Protein AF-A0A0D8FTG7-F1 (afdb_monomer)

Nearest PDB structures (foldseek):
  2ev0-assembly1_B  TM=2.372E-01  e=2.573E-01  Bacillus subtilis
  1on1-assembly1_A  TM=2.448E-01  e=4.089E-01  Bacillus subtilis
  3r61-assembly1_B  TM=2.430E-01  e=6.132E-01  Bacillus subtilis
  8hjb-assembly1_B  TM=2.115E-01  e=1.160E+00  Pseudomonas aeruginosa PA14

Radius of gyration: 34.54 Å; Cα contacts (8 Å, |Δi|>4): 79; chains: 1; bounding box: 75×83×89 Å

Mean predicted aligned error: 20.69 Å

Secondary structure (DSSP, 8-state):
-HHHHHHHHHHHTS---HHHHHHHTT--HHHHHHHHH-SSPPPP-------TTTSTTHHHHHHHHHHHHHS-GGGSPPHHHHHHHHHHHH-----HHHHHHHHHHHHHHHHHHHHHHHHHHHTTTTTS--------TTS--S-------------------HHHHHHHHHHHHHHHHHHHHHHHHHHHHT------------SSSSSSSS---------

pLDDT: mean 70.83, std 21.21, range [30.67, 96.69]

Structure (mmCIF, N/CA/C/O backbone):
data_AF-A0A0D8FTG7-F1
#
_entry.id   AF-A0A0D8FTG7-F1
#
loop_
_atom_site.group_PDB
_atom_site.id
_atom_site.type_symbol
_atom_site.label_atom_id
_atom_site.label_alt_id
_atom_site.label_comp_id
_atom_site.label_asym_id
_atom_site.label_entity_id
_atom_site.label_seq_id
_atom_site.pdbx_PDB_ins_code
_atom_site.Cartn_x
_atom_site.Cartn_y
_atom_site.Cartn_z
_atom_site.occupancy
_atom_site.B_iso_or_equiv
_atom_site.auth_seq_id
_atom_site.auth_comp_id
_atom_site.auth_asym_id
_atom_site.auth_atom_id
_atom_site.pdbx_PDB_model_num
ATOM 1 N N . MET A 1 1 ? -5.965 3.302 21.393 1.00 60.88 1 MET A N 1
ATOM 2 C CA . MET A 1 1 ? -6.764 2.582 22.410 1.00 60.88 1 MET A CA 1
ATOM 3 C C . MET A 1 1 ? -7.512 3.535 23.334 1.00 60.88 1 MET A C 1
ATOM 5 O O . MET A 1 1 ? -8.654 3.250 23.661 1.00 60.88 1 MET A O 1
ATOM 9 N N . GLU A 1 2 ? -6.924 4.682 23.680 1.00 84.25 2 GLU A N 1
ATOM 10 C CA . GLU A 1 2 ? -7.481 5.636 24.655 1.00 84.25 2 GLU A CA 1
ATOM 11 C C . GLU A 1 2 ? -8.914 6.109 24.343 1.00 84.25 2 GLU A C 1
ATOM 13 O O . GLU A 1 2 ? -9.756 6.127 25.232 1.00 84.25 2 GLU A O 1
ATOM 18 N N . LEU A 1 3 ? -9.250 6.366 23.072 1.00 89.94 3 LEU A N 1
ATOM 19 C CA . LEU A 1 3 ? -10.575 6.870 22.675 1.00 89.94 3 LEU A CA 1
ATOM 20 C C . LEU A 1 3 ? -11.751 5.984 23.138 1.00 89.94 3 LEU A C 1
ATOM 22 O O . LEU A 1 3 ? -12.745 6.488 23.653 1.00 89.94 3 LEU A O 1
ATOM 26 N N . TYR A 1 4 ? -11.664 4.6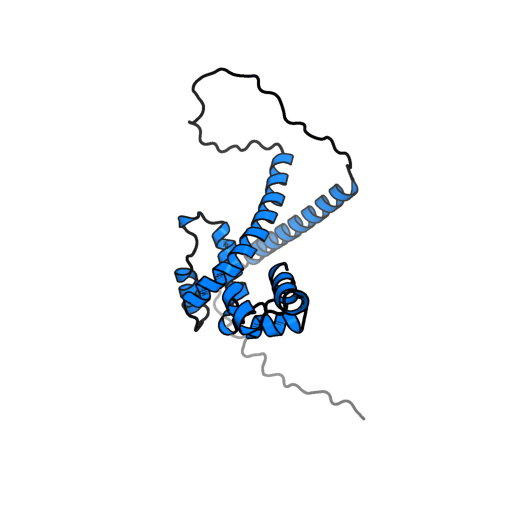64 22.940 1.00 92.38 4 TYR A N 1
ATOM 27 C CA . TYR A 1 4 ? -12.758 3.746 23.289 1.00 92.38 4 TYR A CA 1
ATOM 28 C C . TYR A 1 4 ? -12.931 3.636 24.807 1.00 92.38 4 TYR A C 1
ATOM 30 O O . TYR A 1 4 ? -14.056 3.535 25.297 1.00 92.38 4 TYR A O 1
ATOM 38 N N . GLN A 1 5 ? -11.828 3.713 25.552 1.00 93.12 5 GLN A N 1
ATOM 39 C CA . GLN A 1 5 ? -11.84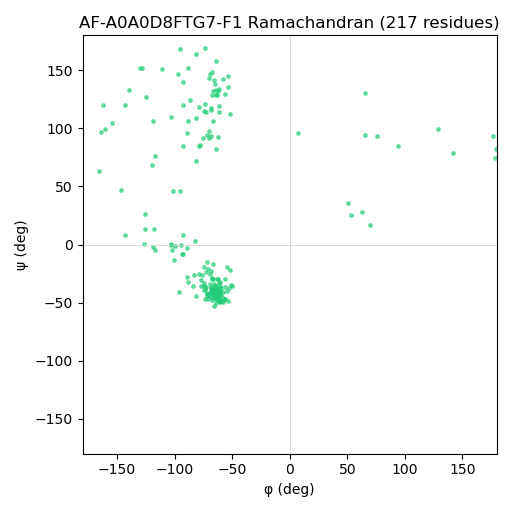6 3.743 27.009 1.00 93.12 5 GLN A CA 1
ATOM 40 C C . GLN A 1 5 ? -12.508 5.025 27.530 1.00 93.12 5 GLN A C 1
ATOM 42 O O . GLN A 1 5 ? -13.396 4.938 28.377 1.00 93.12 5 GLN A O 1
ATOM 47 N N . SER A 1 6 ? -12.151 6.192 26.984 1.00 92.94 6 SER A N 1
ATOM 48 C CA . SER A 1 6 ? -12.754 7.479 27.358 1.00 92.94 6 SER A CA 1
ATOM 49 C C . SER A 1 6 ? -14.253 7.523 27.060 1.00 92.94 6 SER A C 1
ATOM 51 O O . SER A 1 6 ? -15.037 7.920 27.916 1.00 92.94 6 SER A O 1
ATOM 53 N N . ILE A 1 7 ? -14.678 7.026 25.892 1.00 94.31 7 ILE A N 1
ATOM 54 C CA . ILE A 1 7 ? -16.101 6.945 25.526 1.00 94.31 7 ILE A CA 1
ATOM 55 C C . ILE A 1 7 ? -16.883 6.083 26.527 1.00 94.31 7 ILE A C 1
ATOM 57 O O . ILE A 1 7 ? -17.983 6.450 26.939 1.00 94.31 7 ILE A O 1
ATOM 61 N N . ARG A 1 8 ? -16.329 4.936 26.935 1.00 93.06 8 ARG A N 1
ATOM 62 C CA . ARG A 1 8 ? -16.971 4.061 27.926 1.00 93.06 8 ARG A CA 1
ATOM 63 C C . ARG A 1 8 ? -17.022 4.701 29.308 1.00 93.06 8 ARG A C 1
ATOM 65 O O . ARG A 1 8 ? -18.027 4.548 29.992 1.00 93.06 8 ARG A O 1
ATOM 72 N N . HIS A 1 9 ? -15.975 5.421 29.709 1.00 93.25 9 HIS A N 1
ATOM 73 C CA . HIS A 1 9 ? -15.960 6.152 30.975 1.00 93.25 9 HIS A CA 1
ATOM 74 C C . HIS A 1 9 ? -17.066 7.210 31.023 1.00 93.25 9 HIS A C 1
ATOM 76 O O . HIS A 1 9 ? -17.868 7.204 31.954 1.00 93.25 9 HIS A O 1
ATOM 82 N N . ALA A 1 10 ? -17.175 8.030 29.976 1.00 92.44 10 ALA A N 1
ATOM 83 C CA . ALA A 1 10 ? -18.178 9.086 29.886 1.00 92.44 10 ALA A CA 1
ATOM 84 C C . ALA A 1 10 ? -19.617 8.541 29.940 1.00 92.44 10 ALA A C 1
ATOM 86 O O . ALA A 1 10 ? -20.494 9.107 30.584 1.00 92.44 10 ALA A O 1
ATOM 87 N N . VAL A 1 11 ? -19.888 7.402 29.299 1.00 92.94 11 VAL A N 1
ATOM 88 C CA . VAL A 1 11 ? -21.245 6.833 29.303 1.00 92.94 11 VAL A CA 1
ATOM 89 C C . VAL A 1 11 ? -21.541 6.050 30.588 1.00 92.94 11 VAL A C 1
ATOM 91 O O . VAL A 1 11 ? -22.625 6.196 31.142 1.00 92.94 11 VAL A O 1
ATOM 94 N N . SER A 1 12 ? -20.613 5.217 31.075 1.00 89.44 12 SER A N 1
ATOM 95 C CA . SER A 1 12 ? -20.866 4.342 32.233 1.00 89.44 12 SER A CA 1
ATOM 96 C C . SER A 1 12 ? -20.654 5.015 33.585 1.00 89.44 12 SER A C 1
ATOM 98 O O . SER A 1 12 ? -21.372 4.680 34.521 1.00 89.44 12 SER A O 1
ATOM 100 N N . LYS A 1 13 ? -19.669 5.914 33.719 1.00 89.69 13 LYS A N 1
ATOM 101 C CA . LYS A 1 13 ? -19.380 6.588 34.995 1.00 89.69 13 LYS A CA 1
ATOM 102 C C . LYS A 1 13 ? -20.035 7.958 35.106 1.00 89.69 13 LYS A C 1
ATOM 104 O O . LYS A 1 13 ? -20.543 8.288 36.167 1.00 89.69 13 LYS A O 1
ATOM 109 N N . GLU A 1 14 ? -20.026 8.740 34.031 1.00 88.00 14 GLU A N 1
ATOM 110 C CA . GLU A 1 14 ? -20.562 10.112 34.043 1.00 88.00 14 GLU A CA 1
ATOM 111 C C . GLU A 1 14 ? -22.037 10.172 33.605 1.00 88.00 14 GLU A C 1
ATOM 113 O O . GLU A 1 14 ? -22.679 11.211 33.729 1.00 88.00 14 GLU A O 1
ATOM 118 N N . GLY A 1 15 ? -22.603 9.061 33.112 1.00 90.62 15 GLY A N 1
ATOM 119 C CA . GLY A 1 15 ? -24.013 8.976 32.715 1.00 90.62 15 GLY A CA 1
ATOM 120 C C . GLY A 1 15 ? -24.361 9.786 31.460 1.00 90.62 15 GLY A C 1
ATOM 121 O O . GLY A 1 15 ? -25.536 10.051 31.193 1.00 90.62 15 GLY A O 1
ATOM 122 N N . CYS A 1 16 ? -23.361 10.191 30.672 1.00 92.19 16 CYS A N 1
ATOM 123 C CA . CYS A 1 16 ? -23.558 11.004 29.480 1.00 92.19 16 CYS A CA 1
ATOM 124 C C . CYS A 1 16 ? -24.358 10.256 28.403 1.00 92.19 16 CYS A C 1
ATOM 126 O O . CYS A 1 16 ? -24.127 9.082 28.102 1.00 92.19 16 CYS A O 1
ATOM 128 N N . SER A 1 17 ? -25.292 10.961 27.754 1.00 95.62 17 SER A N 1
ATOM 129 C CA . SER A 1 17 ? -26.045 10.382 26.638 1.00 95.62 17 SER A CA 1
ATOM 130 C C . SER A 1 17 ? -25.142 10.120 25.427 1.00 95.62 17 SER A C 1
ATOM 132 O O . SER A 1 17 ? -24.251 10.909 25.115 1.00 95.62 17 SER A O 1
ATOM 134 N N . ILE A 1 18 ? -25.457 9.084 24.641 1.00 94.62 18 ILE A N 1
ATOM 135 C CA . ILE A 1 18 ? -24.726 8.731 23.405 1.00 94.62 18 ILE A CA 1
ATOM 136 C C . ILE A 1 18 ? -24.562 9.937 22.459 1.00 94.62 18 ILE A C 1
ATOM 138 O O . ILE A 1 18 ? -23.556 10.050 21.759 1.00 94.62 18 ILE A O 1
ATOM 142 N N . ARG A 1 19 ? -25.557 10.835 22.407 1.00 95.44 19 ARG A N 1
ATOM 143 C CA . ARG A 1 19 ? -25.512 12.042 21.566 1.00 95.44 19 ARG A CA 1
ATOM 144 C C . ARG A 1 19 ? -24.525 13.079 22.104 1.00 95.44 19 ARG A C 1
ATOM 146 O O . ARG A 1 19 ? -23.800 13.664 21.304 1.00 95.44 19 ARG A O 1
ATOM 153 N N . ALA A 1 20 ? -24.505 13.291 23.419 1.00 95.44 20 ALA A N 1
ATOM 154 C CA . ALA A 1 20 ? -23.581 14.216 24.069 1.00 95.44 20 ALA A CA 1
ATOM 155 C C . ALA A 1 20 ? -22.133 13.745 23.884 1.00 95.44 20 ALA A C 1
ATOM 157 O O . ALA A 1 20 ? -21.324 14.477 23.318 1.00 95.44 20 ALA A O 1
ATOM 158 N N . THR A 1 21 ? -21.861 12.473 24.189 1.00 95.81 21 THR A N 1
ATOM 159 C CA . THR A 1 21 ? -20.545 11.844 24.010 1.00 95.81 21 THR A CA 1
ATOM 160 C C . THR A 1 21 ? -20.073 11.905 22.552 1.00 95.81 21 THR A C 1
ATOM 162 O O . THR A 1 21 ? -18.921 12.216 22.275 1.00 95.81 21 THR A O 1
ATOM 165 N N . ALA A 1 22 ? -20.960 11.673 21.578 1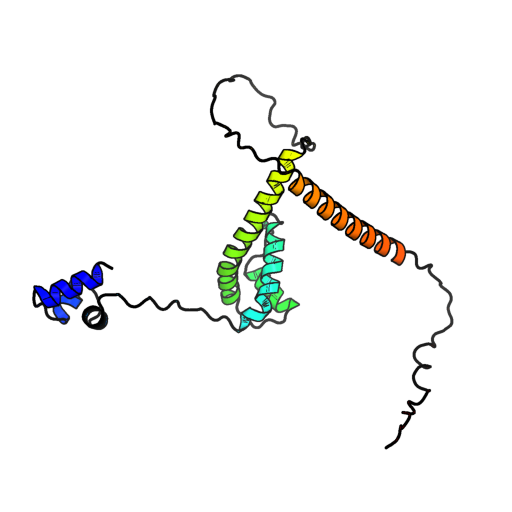.00 96.69 22 ALA A N 1
ATOM 166 C CA . ALA A 1 22 ? -20.605 11.789 20.160 1.00 96.69 22 ALA A CA 1
ATOM 167 C C . ALA A 1 22 ? -20.151 13.210 19.768 1.00 96.69 22 ALA A C 1
ATOM 169 O O . ALA A 1 22 ? -19.216 13.364 18.981 1.00 96.69 22 ALA A O 1
ATOM 170 N N . LYS A 1 23 ? -20.803 14.245 20.315 1.00 95.88 23 LYS A N 1
ATOM 171 C CA . LYS A 1 23 ? -20.475 15.652 20.046 1.00 95.88 23 LYS A CA 1
ATOM 172 C C . LYS A 1 23 ? -19.160 16.062 20.712 1.00 95.88 23 LYS A C 1
ATOM 174 O O . LYS A 1 23 ? -18.353 16.733 20.079 1.00 95.88 23 LYS A O 1
ATOM 179 N N . GLU A 1 24 ? -18.950 15.629 21.950 1.00 94.56 24 GLU A N 1
ATOM 180 C CA . GLU A 1 24 ? -17.753 15.915 22.743 1.00 94.56 24 GLU A CA 1
ATOM 181 C C . GLU A 1 24 ? -16.497 15.277 22.138 1.00 94.56 24 GLU A C 1
ATOM 183 O O . GLU A 1 24 ? -15.539 15.974 21.810 1.00 94.56 24 GLU A O 1
ATOM 188 N N . PHE A 1 25 ? -16.539 13.969 21.866 1.00 93.31 25 PHE A N 1
ATOM 189 C CA . PHE A 1 25 ? -15.409 13.228 21.295 1.00 93.31 25 PHE A CA 1
ATOM 190 C C . PHE A 1 25 ? -15.299 13.354 19.764 1.00 93.31 25 PHE A C 1
ATOM 192 O O . PHE A 1 25 ? -14.434 12.725 19.158 1.00 93.31 25 PHE A O 1
ATOM 199 N N . LYS A 1 26 ? -16.168 14.149 19.116 1.00 96.38 26 LYS A N 1
ATOM 200 C CA . LYS A 1 26 ? -16.229 14.351 17.651 1.00 96.38 26 LYS A CA 1
ATOM 201 C C . LYS A 1 26 ? -16.271 13.039 16.851 1.00 96.38 26 LYS A C 1
ATOM 203 O O . LYS A 1 26 ? -15.719 12.937 15.756 1.00 96.38 26 LYS A O 1
ATOM 208 N N . VAL A 1 27 ? -16.952 12.027 17.386 1.00 94.69 27 VAL A N 1
ATOM 209 C CA . VAL A 1 27 ? -17.117 10.712 16.752 1.00 94.69 27 VAL A CA 1
ATOM 210 C C . VAL A 1 27 ? -18.555 10.495 16.313 1.00 94.69 27 VAL A C 1
ATOM 212 O O . VAL A 1 27 ? -19.510 10.983 16.914 1.00 94.69 27 VAL A O 1
ATOM 215 N N . HIS A 1 28 ? -18.748 9.695 15.267 1.00 96.06 28 HIS A N 1
ATOM 216 C CA . HIS A 1 28 ? -20.097 9.339 14.849 1.00 96.06 28 HIS A CA 1
ATOM 217 C C . HIS A 1 28 ? -20.785 8.479 15.924 1.00 96.06 28 HIS A C 1
ATOM 219 O O . HIS A 1 28 ? -20.192 7.551 16.470 1.00 96.06 28 HIS A O 1
ATOM 225 N N . ARG A 1 29 ? -22.087 8.686 16.157 1.00 94.94 29 ARG A N 1
ATOM 226 C CA . ARG A 1 29 ? -22.906 7.903 17.113 1.00 94.94 29 ARG A CA 1
ATOM 227 C C . ARG A 1 29 ? -22.834 6.374 16.939 1.00 94.94 29 ARG A C 1
ATOM 229 O O . ARG A 1 29 ? -23.170 5.636 17.859 1.00 94.94 29 ARG A O 1
ATOM 236 N N . ARG A 1 30 ? -22.445 5.876 15.756 1.00 95.06 30 ARG A N 1
ATOM 237 C CA . ARG A 1 30 ? -22.187 4.437 15.524 1.00 95.06 30 ARG A CA 1
ATOM 238 C C . ARG A 1 30 ? -20.888 3.964 16.182 1.00 95.06 30 ARG A C 1
ATOM 240 O O . ARG A 1 30 ? -20.882 2.858 16.701 1.00 95.06 30 ARG A O 1
ATOM 247 N N . GLU A 1 31 ? -19.842 4.788 16.197 1.00 93.44 31 GLU A N 1
ATOM 248 C CA . GLU A 1 31 ? -18.590 4.470 16.896 1.00 93.44 31 GLU A CA 1
ATOM 249 C C . GLU A 1 31 ? -18.787 4.466 18.408 1.00 93.44 31 GLU A C 1
ATOM 251 O O . GLU A 1 31 ? -18.307 3.555 19.066 1.00 93.44 31 GLU A O 1
ATOM 256 N N . VAL A 1 32 ? -19.590 5.388 18.955 1.00 94.81 32 VAL A N 1
ATOM 257 C CA . VAL A 1 32 ? -19.947 5.362 20.387 1.00 94.81 32 VAL A CA 1
ATOM 258 C C . VAL A 1 32 ? -20.625 4.041 20.756 1.00 94.81 32 VAL A C 1
ATOM 260 O O . VAL A 1 32 ? -20.192 3.362 21.678 1.00 94.81 32 VAL A O 1
ATOM 263 N N . ARG A 1 33 ? -21.637 3.611 19.988 1.00 94.62 33 ARG A N 1
ATOM 264 C CA . ARG A 1 33 ? -22.277 2.300 20.206 1.00 94.62 33 ARG A CA 1
ATOM 265 C C . ARG A 1 33 ? -21.300 1.136 20.058 1.00 94.62 33 ARG A C 1
ATOM 267 O O . ARG A 1 33 ? -21.420 0.156 20.783 1.00 94.62 33 ARG A O 1
ATOM 274 N N . ARG A 1 34 ? -20.336 1.240 19.141 1.00 93.12 34 ARG A N 1
ATOM 275 C CA . ARG A 1 34 ? -19.309 0.215 18.950 1.00 93.12 34 ARG A CA 1
ATOM 276 C C . ARG A 1 34 ? -18.352 0.134 20.141 1.00 93.12 34 ARG A C 1
ATOM 278 O O . ARG A 1 34 ? -18.052 -0.971 20.572 1.00 93.12 34 ARG A O 1
ATOM 285 N N . ALA A 1 35 ? -17.948 1.271 20.701 1.00 93.06 35 ALA A N 1
ATOM 286 C CA . ALA A 1 35 ? -17.125 1.336 21.907 1.00 93.06 35 ALA A CA 1
ATOM 287 C C . ALA A 1 35 ? -17.856 0.803 23.149 1.00 93.06 35 ALA A C 1
ATOM 289 O O . ALA A 1 35 ? -17.245 0.171 24.007 1.00 93.06 35 ALA A O 1
ATOM 290 N N . LEU A 1 36 ? -19.175 1.006 23.234 1.00 92.81 36 LEU A N 1
ATOM 291 C CA . LEU A 1 36 ? -19.994 0.392 24.283 1.00 92.81 36 L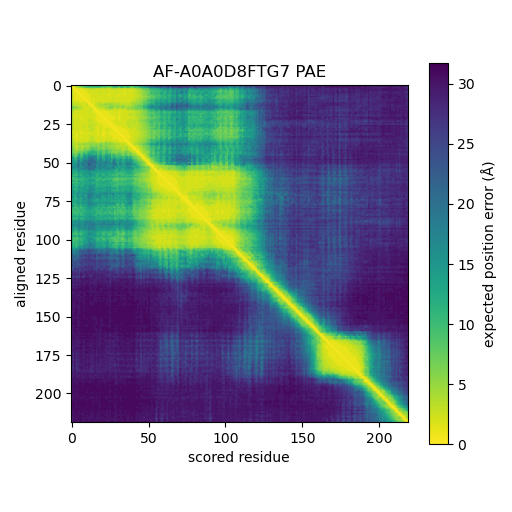EU A CA 1
ATOM 292 C C . LEU A 1 36 ? -20.101 -1.131 24.112 1.00 92.81 36 LEU A C 1
ATOM 294 O O . LEU A 1 36 ? -20.071 -1.851 25.105 1.00 92.81 36 LEU A O 1
ATOM 298 N N . ALA A 1 37 ? -20.178 -1.621 22.871 1.00 91.31 37 ALA A N 1
ATOM 299 C CA . ALA A 1 37 ? -20.257 -3.052 22.574 1.00 91.31 37 ALA A CA 1
ATOM 300 C C . ALA A 1 37 ? -18.918 -3.796 22.757 1.00 91.31 37 ALA A C 1
ATOM 302 O O . ALA A 1 37 ? -18.912 -4.939 23.199 1.00 91.31 37 ALA A O 1
ATOM 303 N N . SER A 1 38 ? -17.783 -3.168 22.434 1.00 88.94 38 SER A N 1
ATOM 304 C CA . SER A 1 38 ? -16.443 -3.754 22.569 1.00 88.94 38 SER A CA 1
ATOM 305 C C . SER A 1 38 ? -15.450 -2.722 23.095 1.00 88.94 38 SER A C 1
ATOM 307 O O . SER A 1 38 ? -15.367 -1.613 22.576 1.00 88.94 38 SER A O 1
ATOM 309 N N . ALA A 1 39 ? -14.653 -3.101 24.101 1.00 85.06 39 ALA A N 1
ATOM 310 C CA . ALA A 1 39 ? -13.553 -2.268 24.603 1.00 85.06 39 ALA A CA 1
ATOM 311 C C . ALA A 1 39 ? -12.433 -2.105 23.567 1.00 85.06 39 ALA A C 1
ATOM 313 O O . ALA A 1 39 ? -11.739 -1.092 23.545 1.00 85.06 39 ALA A O 1
ATOM 314 N N . ILE A 1 40 ? -12.269 -3.116 22.715 1.00 86.56 40 ILE A N 1
ATOM 315 C CA . ILE A 1 40 ? -11.228 -3.172 21.703 1.00 86.56 40 ILE A CA 1
ATOM 316 C C . ILE A 1 40 ? -11.821 -2.598 20.410 1.00 86.56 40 ILE A C 1
ATOM 318 O O . ILE A 1 40 ? -12.823 -3.138 19.917 1.00 86.56 40 ILE A O 1
ATOM 322 N N . PRO A 1 41 ? -11.247 -1.509 19.860 1.00 85.88 41 PRO A N 1
ATOM 323 C CA . PRO A 1 41 ? -11.606 -1.028 18.537 1.00 85.88 41 PRO A CA 1
ATOM 324 C C . PRO A 1 41 ? -11.465 -2.165 17.526 1.00 85.88 41 PRO A C 1
ATOM 326 O O . PRO A 1 41 ? -10.465 -2.885 17.579 1.00 85.88 41 PRO A O 1
ATOM 329 N N . PRO A 1 42 ? -12.431 -2.349 16.610 1.00 83.56 42 PRO A N 1
ATOM 330 C CA . PRO A 1 42 ? -12.288 -3.366 15.582 1.00 83.56 42 PRO A CA 1
ATOM 331 C C . PRO A 1 42 ? -11.016 -3.084 14.790 1.00 83.56 42 PRO A C 1
ATOM 333 O O . PRO A 1 42 ? -10.696 -1.923 14.506 1.00 83.56 42 PRO A O 1
ATOM 336 N N . GLU A 1 43 ? -10.316 -4.144 14.403 1.00 84.38 43 GLU A N 1
ATOM 337 C CA . GLU A 1 43 ? -9.182 -3.986 13.512 1.00 84.38 43 GLU A CA 1
ATOM 338 C C . GLU A 1 43 ? -9.651 -3.271 12.243 1.00 84.38 43 GLU A C 1
ATOM 340 O O . GLU A 1 43 ? -10.686 -3.595 11.641 1.00 84.38 43 GLU A O 1
ATOM 345 N N . ARG A 1 44 ? -8.921 -2.219 11.869 1.00 79.62 44 ARG A N 1
ATOM 346 C CA . ARG A 1 44 ? -9.237 -1.477 10.658 1.00 79.62 44 ARG A CA 1
ATOM 347 C C . ARG A 1 44 ? -9.108 -2.451 9.498 1.00 79.62 44 ARG A C 1
ATOM 349 O O . ARG A 1 44 ? -8.017 -2.941 9.236 1.00 79.62 44 ARG A O 1
ATOM 356 N N . LYS A 1 45 ? -10.205 -2.667 8.768 1.00 78.06 45 LYS A N 1
ATOM 357 C CA . LYS A 1 45 ? -10.177 -3.456 7.533 1.00 78.06 45 LYS A CA 1
ATOM 358 C C . LYS A 1 45 ? -9.083 -2.902 6.625 1.00 78.06 45 LYS A C 1
ATOM 360 O O . LYS A 1 45 ? -9.197 -1.771 6.140 1.00 78.06 45 LYS A O 1
ATOM 365 N N . SER A 1 46 ? -8.027 -3.680 6.416 1.00 74.31 46 SER A N 1
ATOM 366 C CA . SER A 1 46 ? -7.039 -3.372 5.400 1.00 74.31 46 SER A CA 1
ATOM 367 C C . SER A 1 46 ? -7.735 -3.548 4.054 1.00 74.31 46 SER A C 1
ATOM 369 O O . SER A 1 46 ? -8.243 -4.614 3.709 1.00 74.31 46 SER A O 1
ATOM 371 N N . THR A 1 47 ? -7.871 -2.460 3.301 1.00 71.06 47 THR A N 1
ATOM 372 C CA . THR A 1 47 ? -8.394 -2.558 1.942 1.00 71.06 47 THR A CA 1
ATOM 373 C C . THR A 1 47 ? -7.331 -3.246 1.095 1.00 71.06 47 THR A C 1
ATOM 375 O O . THR A 1 47 ? -6.388 -2.599 0.635 1.00 71.06 47 THR A O 1
ATOM 378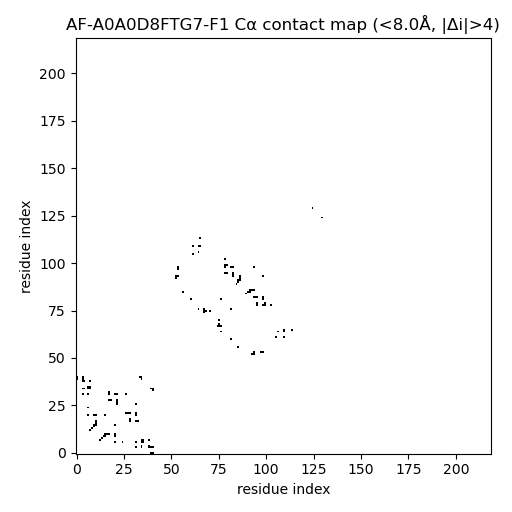 N N . ILE A 1 48 ? -7.474 -4.556 0.890 1.00 64.69 48 ILE A N 1
ATOM 379 C CA . ILE A 1 48 ? -6.685 -5.282 -0.103 1.00 64.69 48 ILE A CA 1
ATOM 380 C C . ILE A 1 48 ? -7.122 -4.753 -1.468 1.00 64.69 48 ILE A C 1
ATOM 382 O O . ILE A 1 48 ? -8.229 -5.012 -1.938 1.00 64.69 48 ILE A O 1
ATOM 386 N N . LYS A 1 49 ? -6.270 -3.940 -2.095 1.00 66.44 49 LYS A N 1
ATOM 387 C CA . LYS A 1 49 ? -6.512 -3.436 -3.449 1.00 66.44 49 LYS A CA 1
ATOM 388 C C . LYS A 1 49 ? -6.239 -4.571 -4.435 1.00 66.44 49 LYS A C 1
ATOM 390 O O . LYS A 1 49 ? -5.101 -4.741 -4.863 1.00 66.44 49 LYS A O 1
ATOM 395 N N . MET A 1 50 ? -7.265 -5.347 -4.781 1.00 57.03 50 MET A N 1
ATOM 396 C CA . MET A 1 50 ? -7.167 -6.334 -5.858 1.00 57.03 50 MET A CA 1
ATOM 397 C C . MET A 1 50 ? -6.917 -5.618 -7.192 1.00 57.03 50 MET A C 1
ATOM 399 O O . MET A 1 50 ? -7.632 -4.680 -7.543 1.00 57.03 50 MET A O 1
ATOM 403 N N . ARG A 1 51 ? -5.891 -6.047 -7.936 1.00 67.81 51 ARG A N 1
ATOM 404 C CA . ARG A 1 51 ? -5.525 -5.494 -9.252 1.00 67.81 51 ARG A CA 1
ATOM 405 C C . ARG A 1 51 ? -5.599 -6.578 -10.335 1.00 67.81 51 ARG A C 1
ATOM 407 O O . ARG A 1 51 ? -4.560 -6.973 -10.860 1.00 67.81 51 ARG A O 1
ATOM 414 N N . PRO A 1 52 ? -6.802 -7.067 -10.684 1.00 64.12 52 PRO A N 1
ATOM 415 C CA . PRO A 1 52 ? -6.955 -8.239 -11.549 1.00 64.12 52 PRO A CA 1
ATOM 416 C C . PRO A 1 52 ? -6.323 -8.057 -12.938 1.00 64.12 52 PRO A C 1
ATOM 418 O O . PRO A 1 52 ? -5.692 -8.979 -13.437 1.00 64.12 52 PRO A O 1
ATOM 421 N N . LYS A 1 53 ? -6.400 -6.854 -13.530 1.00 75.50 53 LYS A N 1
ATOM 422 C CA . LYS A 1 53 ? -5.834 -6.579 -14.866 1.00 75.50 53 LYS A CA 1
ATOM 423 C C . LYS A 1 53 ? -4.300 -6.491 -14.913 1.00 75.50 53 LYS A C 1
ATOM 425 O O . LYS A 1 53 ? -3.714 -6.670 -15.970 1.00 75.50 53 LYS A O 1
ATOM 430 N N . LEU A 1 54 ? -3.649 -6.176 -13.791 1.00 80.06 54 LEU A N 1
ATOM 431 C CA . LEU A 1 54 ? -2.193 -5.962 -13.727 1.00 80.06 54 LEU A CA 1
ATOM 432 C C . LEU A 1 54 ? -1.424 -7.167 -13.182 1.00 80.06 54 LEU A C 1
ATOM 434 O O . LEU A 1 54 ? -0.206 -7.196 -13.314 1.00 80.06 54 LEU A O 1
ATOM 438 N N . GLY A 1 55 ? -2.119 -8.138 -12.582 1.00 81.38 55 GLY A N 1
ATOM 439 C CA . GLY A 1 55 ? -1.507 -9.343 -12.018 1.00 81.38 55 GLY A CA 1
ATOM 440 C C . GLY A 1 55 ? -0.625 -10.111 -13.011 1.00 81.38 55 GLY A C 1
ATOM 441 O O . GLY A 1 55 ? 0.525 -10.380 -12.674 1.00 81.38 55 GLY A O 1
ATOM 442 N N . PRO A 1 56 ? -1.087 -10.396 -14.247 1.00 85.69 56 PRO A N 1
ATOM 443 C CA . PRO A 1 56 ? -0.290 -11.146 -15.223 1.00 85.69 56 PRO A CA 1
ATOM 444 C C . PRO A 1 56 ? 1.014 -10.452 -15.639 1.00 85.69 56 PRO A C 1
ATOM 446 O O . PRO A 1 56 ? 1.995 -11.117 -15.949 1.00 85.69 56 PRO A O 1
ATOM 449 N N . TYR A 1 57 ? 1.041 -9.117 -15.618 1.00 88.06 57 TYR A N 1
ATOM 450 C CA . TYR A 1 57 ? 2.179 -8.314 -16.076 1.00 88.06 57 TYR A CA 1
ATOM 451 C C . TYR A 1 57 ? 3.136 -7.914 -14.945 1.00 88.06 57 TYR A C 1
ATOM 453 O O . TYR A 1 57 ? 4.126 -7.223 -15.183 1.00 88.06 57 TYR A O 1
ATOM 461 N N . GLU A 1 58 ? 2.856 -8.313 -13.702 1.00 88.19 58 GLU A N 1
ATOM 462 C CA . GLU A 1 58 ? 3.653 -7.915 -12.542 1.00 88.19 58 GLU A CA 1
ATOM 463 C C . GLU A 1 58 ? 5.114 -8.372 -12.650 1.00 88.19 58 GLU A C 1
ATOM 465 O O . GLU A 1 58 ? 6.024 -7.593 -12.360 1.00 88.19 58 GLU A O 1
ATOM 470 N N . SER A 1 59 ? 5.343 -9.616 -13.073 1.00 88.50 59 SER A N 1
ATOM 471 C CA . SER A 1 59 ? 6.684 -10.189 -13.234 1.00 88.50 59 SER A CA 1
ATOM 472 C C . SER A 1 59 ? 7.493 -9.436 -14.289 1.00 88.50 59 SER A C 1
ATOM 474 O O . SER A 1 59 ? 8.639 -9.067 -14.032 1.00 88.50 59 SER A O 1
ATOM 476 N N . THR A 1 60 ? 6.875 -9.134 -15.430 1.00 91.00 60 THR A N 1
ATOM 477 C CA . THR A 1 60 ? 7.475 -8.367 -16.526 1.00 91.00 60 THR A CA 1
ATOM 478 C C . THR A 1 60 ? 7.866 -6.962 -16.074 1.00 91.00 60 THR A C 1
ATOM 480 O O . THR A 1 60 ? 9.010 -6.545 -16.244 1.00 91.00 60 THR A O 1
ATOM 483 N N . ILE A 1 61 ? 6.953 -6.249 -15.402 1.00 90.50 61 ILE A N 1
ATOM 484 C CA . ILE A 1 61 ? 7.227 -4.909 -14.860 1.00 90.50 61 ILE A CA 1
ATOM 485 C C . ILE A 1 61 ? 8.368 -4.965 -13.838 1.00 90.50 61 ILE A C 1
ATOM 487 O O . ILE A 1 61 ? 9.231 -4.087 -13.821 1.00 90.50 61 ILE A O 1
ATOM 491 N N . ARG A 1 62 ? 8.391 -5.992 -12.982 1.00 90.25 62 ARG A N 1
ATOM 492 C CA . ARG A 1 62 ? 9.447 -6.172 -11.981 1.00 90.25 62 ARG A CA 1
ATOM 493 C C . ARG A 1 62 ? 10.812 -6.377 -12.639 1.00 90.25 62 ARG A C 1
ATOM 495 O O . ARG A 1 62 ? 11.772 -5.761 -12.188 1.00 90.25 62 ARG A O 1
ATOM 502 N N . ALA A 1 63 ? 10.889 -7.171 -13.706 1.00 89.12 63 ALA A N 1
ATOM 503 C CA . ALA A 1 63 ? 12.124 -7.381 -14.457 1.00 89.12 63 ALA A CA 1
ATOM 504 C C . ALA A 1 63 ? 12.668 -6.065 -15.040 1.00 89.12 63 ALA A C 1
ATOM 506 O O . ALA A 1 63 ? 13.825 -5.720 -14.797 1.00 89.12 63 ALA A O 1
ATOM 507 N N . TRP A 1 64 ? 11.821 -5.271 -15.701 1.00 90.69 64 TRP A N 1
ATOM 508 C CA . TRP A 1 64 ? 12.235 -3.976 -16.256 1.00 90.69 64 TRP A CA 1
ATOM 509 C C . TRP A 1 64 ? 12.676 -2.979 -15.179 1.00 90.69 64 TRP A C 1
ATOM 511 O O . TRP A 1 64 ? 13.668 -2.276 -15.352 1.00 90.69 64 TRP A O 1
ATOM 521 N N . LEU A 1 65 ? 12.002 -2.951 -14.024 1.00 89.31 65 LEU A N 1
ATOM 522 C CA . LEU A 1 65 ? 12.429 -2.120 -12.894 1.00 89.31 65 LEU A CA 1
ATOM 523 C C . LEU A 1 65 ? 13.780 -2.556 -12.313 1.00 89.31 65 LEU A C 1
ATOM 525 O O . LEU A 1 65 ? 14.565 -1.717 -11.872 1.00 89.31 65 LEU A O 1
ATOM 529 N N . THR A 1 66 ? 14.064 -3.858 -12.293 1.00 87.31 66 THR A N 1
ATOM 530 C CA . THR A 1 66 ? 15.368 -4.390 -11.879 1.00 87.31 66 THR A CA 1
ATOM 531 C C . THR A 1 66 ? 16.476 -3.966 -12.843 1.00 87.31 66 THR A C 1
ATOM 533 O O . THR A 1 66 ? 17.575 -3.627 -12.400 1.00 87.31 66 THR A O 1
ATOM 536 N N . GLU A 1 67 ? 16.198 -3.932 -14.144 1.00 86.62 67 GLU A N 1
ATOM 537 C CA . GLU A 1 67 ? 17.127 -3.426 -15.159 1.00 86.62 67 GLU A CA 1
ATOM 538 C C . GLU A 1 67 ? 17.360 -1.917 -15.017 1.00 86.62 67 GLU A C 1
ATOM 540 O O . GLU A 1 67 ? 18.511 -1.478 -14.993 1.00 86.62 67 GLU A O 1
ATOM 545 N N . ASP A 1 68 ? 16.301 -1.134 -14.792 1.00 88.81 68 ASP A N 1
ATOM 546 C CA . ASP A 1 68 ? 16.375 0.318 -14.574 1.00 88.81 68 ASP A CA 1
ATOM 547 C C . ASP A 1 68 ? 17.291 0.713 -13.414 1.00 88.81 68 ASP A C 1
ATOM 549 O O . ASP A 1 68 ? 17.897 1.788 -13.408 1.00 88.81 68 ASP A O 1
ATOM 553 N N . LEU A 1 69 ? 17.424 -0.143 -12.404 1.00 85.31 69 LEU A N 1
ATOM 554 C CA . LEU A 1 69 ? 18.279 0.145 -11.257 1.00 85.31 69 LEU A CA 1
ATOM 555 C C . LEU A 1 69 ? 19.771 0.127 -11.605 1.00 85.31 69 LEU A C 1
ATOM 557 O O . LEU A 1 69 ? 20.535 0.845 -10.952 1.00 85.31 69 LEU A O 1
ATOM 561 N N . LYS A 1 70 ? 20.170 -0.609 -12.650 1.00 83.94 70 LYS A N 1
ATOM 562 C CA . LYS A 1 70 ? 21.546 -0.635 -13.175 1.00 83.94 70 LYS A CA 1
ATOM 563 C C . LYS A 1 70 ? 21.892 0.634 -13.959 1.00 83.94 70 LYS A C 1
ATOM 565 O O . LYS A 1 70 ? 23.063 0.952 -14.134 1.00 83.94 70 LYS A O 1
ATOM 570 N N . VAL A 1 71 ? 20.874 1.362 -14.405 1.00 82.75 71 VAL A N 1
ATOM 571 C CA . VAL A 1 71 ? 20.985 2.515 -15.295 1.00 82.75 71 VAL A CA 1
ATOM 572 C C . VAL A 1 71 ? 20.967 3.833 -14.482 1.00 82.75 71 VAL A C 1
ATOM 574 O O . VAL A 1 71 ? 20.309 3.917 -13.428 1.00 82.75 71 VAL A O 1
ATOM 577 N N . PRO A 1 72 ? 21.684 4.896 -14.918 1.00 87.25 72 PRO A N 1
ATOM 578 C CA . PRO A 1 72 ? 21.640 6.213 -14.280 1.00 87.25 72 PRO A CA 1
ATOM 579 C C . PRO A 1 72 ? 20.214 6.755 -14.133 1.00 87.25 72 PRO A C 1
ATOM 581 O O . PRO A 1 72 ? 19.379 6.587 -15.016 1.00 87.25 72 PRO A O 1
ATOM 584 N N . LYS A 1 73 ? 19.936 7.483 -13.041 1.00 84.75 73 LYS A N 1
ATOM 585 C CA . LYS A 1 73 ? 18.577 7.944 -12.676 1.00 84.75 73 LYS A CA 1
ATOM 586 C C . LYS A 1 73 ? 17.808 8.638 -13.812 1.00 84.75 73 LYS A C 1
ATOM 588 O O . LYS A 1 73 ? 16.598 8.472 -13.896 1.00 84.75 73 LYS A O 1
ATOM 593 N N . LYS A 1 74 ? 18.498 9.396 -14.674 1.00 84.12 74 LYS A N 1
ATOM 594 C CA . LYS A 1 74 ? 17.895 10.133 -15.802 1.00 84.12 74 LYS A CA 1
ATOM 595 C C . LYS A 1 74 ? 17.414 9.233 -16.951 1.00 84.12 74 LYS A C 1
ATOM 597 O O . LYS A 1 74 ? 16.589 9.670 -17.738 1.00 84.12 74 LYS A O 1
ATOM 602 N N . GLN A 1 75 ? 17.935 8.013 -17.047 1.00 87.75 75 GLN A N 1
ATOM 603 C CA . GLN A 1 75 ? 17.648 7.050 -18.115 1.00 87.75 75 GLN A CA 1
ATOM 604 C C . GLN A 1 75 ? 16.685 5.933 -17.668 1.00 87.75 75 GLN A C 1
ATOM 606 O O . GLN A 1 75 ? 16.363 5.057 -18.460 1.00 87.75 75 GLN A O 1
ATOM 611 N N . ARG A 1 76 ? 16.216 5.959 -16.414 1.00 90.25 76 ARG A N 1
ATOM 612 C CA . ARG A 1 76 ? 15.249 4.979 -15.897 1.00 90.25 76 ARG A CA 1
ATOM 613 C C . ARG A 1 76 ? 13.883 5.184 -16.534 1.00 90.25 76 ARG A C 1
ATOM 615 O O . ARG A 1 76 ? 13.460 6.330 -16.722 1.00 90.25 76 ARG A O 1
ATOM 622 N N . HIS A 1 77 ? 13.165 4.099 -16.811 1.00 90.81 77 HIS A N 1
ATOM 623 C CA . HIS A 1 77 ? 11.829 4.211 -17.373 1.00 90.81 77 HIS A CA 1
ATOM 624 C C . HIS A 1 77 ? 10.885 4.911 -16.385 1.00 90.81 77 HIS A C 1
ATOM 626 O O . HIS A 1 77 ? 10.815 4.616 -15.191 1.00 90.81 77 HIS A O 1
ATOM 632 N N . THR A 1 78 ? 10.122 5.874 -16.896 1.00 91.25 78 THR A N 1
ATOM 633 C CA . THR A 1 78 ? 9.019 6.483 -16.152 1.00 91.25 78 THR A CA 1
ATOM 634 C C . THR A 1 78 ? 7.779 5.596 -16.229 1.00 91.25 78 THR A C 1
ATOM 636 O O . THR A 1 78 ? 7.657 4.745 -17.109 1.00 91.25 78 THR A O 1
ATOM 639 N N . ALA A 1 79 ? 6.801 5.836 -15.350 1.00 90.94 79 ALA A N 1
ATOM 640 C CA . ALA A 1 79 ? 5.537 5.095 -15.360 1.00 90.94 79 ALA A CA 1
ATOM 641 C C . ALA A 1 79 ? 4.843 5.096 -16.731 1.00 90.94 79 ALA A C 1
ATOM 643 O O . ALA A 1 79 ? 4.289 4.084 -17.146 1.00 90.94 79 ALA A O 1
ATOM 644 N N . THR A 1 80 ? 4.914 6.224 -17.440 1.00 93.12 80 THR A N 1
ATOM 645 C CA . THR A 1 80 ? 4.356 6.370 -18.785 1.00 93.12 80 THR A CA 1
ATOM 646 C C . THR A 1 80 ? 5.099 5.508 -19.804 1.00 93.12 80 THR A C 1
ATOM 648 O O . THR A 1 80 ? 4.461 4.885 -20.642 1.00 93.12 80 THR A O 1
ATOM 651 N N . ARG A 1 81 ? 6.435 5.425 -19.718 1.00 93.50 81 ARG A N 1
ATOM 652 C CA . ARG A 1 81 ? 7.244 4.597 -20.628 1.00 93.50 81 ARG A CA 1
ATOM 653 C C . ARG A 1 81 ? 7.015 3.107 -20.408 1.00 93.50 81 ARG A C 1
ATOM 655 O O . ARG A 1 81 ? 6.874 2.380 -21.380 1.00 93.50 81 ARG A O 1
ATOM 662 N N . ILE A 1 82 ? 6.914 2.679 -19.152 1.00 93.06 82 ILE A N 1
ATOM 663 C CA . ILE A 1 82 ? 6.573 1.292 -18.807 1.00 93.06 82 ILE A CA 1
ATOM 664 C C . ILE A 1 82 ? 5.177 0.944 -19.323 1.00 93.06 82 ILE A C 1
ATOM 666 O O . ILE A 1 82 ? 4.991 -0.110 -19.914 1.00 93.06 82 ILE A O 1
ATOM 670 N N . TRP A 1 83 ? 4.200 1.834 -19.129 1.00 94.56 83 TRP A N 1
ATOM 671 C CA . TRP A 1 83 ? 2.849 1.630 -19.645 1.00 94.56 83 TRP A CA 1
ATOM 672 C C . TRP A 1 83 ? 2.824 1.497 -21.169 1.00 94.56 83 TRP A C 1
ATOM 674 O O . TRP A 1 83 ? 2.252 0.537 -21.668 1.00 94.56 83 TRP A O 1
ATOM 684 N N . GLN A 1 84 ? 3.482 2.405 -21.893 1.00 94.62 84 GLN A N 1
ATOM 685 C CA . GLN A 1 84 ? 3.537 2.348 -23.353 1.00 94.62 84 GLN A CA 1
ATOM 686 C C . GLN A 1 84 ? 4.139 1.020 -23.820 1.00 94.62 84 GLN A C 1
ATOM 688 O O . GLN A 1 84 ? 3.552 0.324 -24.635 1.00 94.62 84 GLN A O 1
ATOM 693 N N . ARG A 1 85 ? 5.248 0.608 -23.198 1.00 94.19 85 ARG A N 1
ATOM 694 C CA . ARG A 1 85 ? 5.898 -0.669 -23.487 1.00 94.19 85 ARG A CA 1
ATOM 695 C C . ARG A 1 85 ? 5.005 -1.882 -23.190 1.00 94.19 85 ARG A C 1
ATOM 697 O O . ARG A 1 85 ? 5.031 -2.838 -23.950 1.00 94.19 85 ARG A O 1
ATOM 704 N N . LEU A 1 86 ? 4.192 -1.849 -22.129 1.00 92.69 86 LEU A N 1
ATOM 705 C CA . LEU A 1 86 ? 3.199 -2.902 -21.845 1.00 92.69 86 LEU A CA 1
ATOM 706 C C . LEU A 1 86 ? 2.106 -2.980 -22.912 1.00 92.69 86 LEU A C 1
ATOM 708 O O . LEU A 1 86 ? 1.639 -4.072 -23.228 1.00 92.69 86 LEU A O 1
ATOM 712 N N . VAL A 1 87 ? 1.664 -1.835 -23.427 1.00 92.75 87 VAL A N 1
ATOM 713 C CA . VAL A 1 87 ? 0.671 -1.790 -24.505 1.00 92.75 87 VAL A CA 1
ATOM 714 C C . VAL A 1 87 ? 1.287 -2.337 -25.792 1.00 92.75 87 VAL A C 1
ATOM 716 O O . VAL A 1 87 ? 0.681 -3.192 -26.429 1.00 92.75 87 VAL A O 1
ATOM 719 N N . ASP A 1 88 ? 2.508 -1.914 -26.114 1.00 91.69 88 ASP A N 1
ATOM 720 C CA . ASP A 1 88 ? 3.192 -2.269 -27.359 1.00 91.69 88 ASP A CA 1
ATOM 721 C C . ASP A 1 88 ? 3.645 -3.744 -27.387 1.00 91.69 88 ASP A C 1
ATOM 723 O O . ASP A 1 88 ? 3.420 -4.436 -28.376 1.00 91.69 88 ASP A O 1
ATOM 727 N N . GLU A 1 89 ? 4.269 -4.249 -26.314 1.00 90.94 89 GLU A N 1
ATOM 728 C CA . GLU A 1 89 ? 4.821 -5.616 -26.269 1.00 90.94 89 GLU A CA 1
ATOM 729 C C . GLU A 1 89 ? 3.805 -6.666 -25.799 1.00 90.94 89 GLU A C 1
ATOM 731 O O . GLU A 1 89 ? 3.886 -7.825 -26.200 1.00 90.94 89 GLU A O 1
ATOM 736 N N . CYS A 1 90 ? 2.870 -6.296 -24.918 1.00 85.00 90 CYS A N 1
ATOM 737 C CA . CYS A 1 90 ? 1.968 -7.252 -24.267 1.00 85.00 90 CYS A CA 1
ATOM 738 C C . CYS A 1 90 ? 0.484 -7.040 -24.603 1.00 85.00 90 CYS A C 1
ATOM 740 O O . CYS A 1 90 ? -0.344 -7.827 -24.146 1.00 85.00 90 CYS A O 1
ATOM 742 N N . GLY A 1 91 ? 0.119 -5.994 -25.354 1.00 87.06 91 GLY A N 1
ATOM 743 C CA . GLY A 1 91 ? -1.280 -5.701 -25.692 1.00 87.06 91 GLY A CA 1
ATOM 744 C C . GLY A 1 91 ? -2.154 -5.385 -24.472 1.00 87.06 91 GLY A C 1
ATOM 745 O O . GLY A 1 91 ? -3.349 -5.679 -24.465 1.00 87.06 91 GLY A O 1
ATOM 746 N N . ALA A 1 92 ? -1.569 -4.847 -23.398 1.00 85.94 92 ALA A N 1
ATOM 747 C CA . ALA A 1 92 ? -2.262 -4.703 -22.123 1.00 85.94 92 ALA A CA 1
ATOM 748 C C . ALA A 1 92 ? -3.321 -3.576 -22.132 1.00 85.94 92 ALA A C 1
ATOM 750 O O . ALA A 1 92 ? -2.989 -2.400 -22.260 1.00 85.94 92 ALA A O 1
ATOM 751 N N . ASP A 1 93 ? -4.589 -3.912 -21.861 1.00 86.75 93 ASP A N 1
ATOM 752 C CA . ASP A 1 93 ? -5.671 -2.940 -21.614 1.00 86.75 93 ASP A CA 1
ATOM 753 C C . ASP A 1 93 ? -5.643 -2.423 -20.159 1.00 86.75 93 ASP A C 1
ATOM 755 O O . ASP A 1 93 ? -6.443 -2.800 -19.291 1.00 86.75 93 ASP A O 1
ATOM 759 N N . VAL A 1 94 ? -4.650 -1.590 -19.851 1.00 87.12 94 VAL A N 1
ATOM 760 C CA . VAL A 1 94 ? -4.471 -0.964 -18.533 1.00 87.12 94 VAL A CA 1
ATOM 761 C C . VAL A 1 94 ? -4.312 0.543 -18.667 1.00 87.12 94 VAL A C 1
ATOM 763 O O . VAL A 1 94 ? -3.803 1.042 -19.662 1.00 87.12 94 VAL A O 1
ATOM 766 N N . SER A 1 95 ? -4.708 1.293 -17.636 1.00 89.38 95 SER A N 1
ATOM 767 C CA . SER A 1 95 ? -4.480 2.741 -17.603 1.00 89.38 95 SER A CA 1
ATOM 768 C C . SER A 1 95 ? -3.115 3.089 -16.997 1.00 89.38 95 SER A C 1
ATOM 770 O O . SER A 1 95 ? -2.605 2.394 -16.109 1.00 89.38 95 SER A O 1
ATOM 772 N N . VAL A 1 96 ? -2.546 4.226 -17.412 1.00 90.62 96 VAL A N 1
ATOM 773 C CA . VAL A 1 96 ? -1.280 4.758 -16.869 1.00 90.62 96 VAL A CA 1
ATOM 774 C C . VAL A 1 96 ? -1.346 4.938 -15.347 1.00 90.62 96 VAL A C 1
ATOM 776 O O . VAL A 1 96 ? -0.364 4.704 -14.639 1.00 90.62 96 VAL A O 1
ATOM 779 N N . SER A 1 97 ? -2.502 5.342 -14.808 1.00 89.50 97 SER A N 1
ATOM 780 C CA . SER A 1 97 ? -2.688 5.527 -13.365 1.00 89.50 97 SER A CA 1
ATOM 781 C C . SER A 1 97 ? -2.610 4.196 -12.613 1.00 89.50 97 SER A C 1
ATOM 783 O O . SER A 1 97 ? -1.963 4.127 -11.566 1.00 89.50 97 SER A O 1
ATOM 785 N N . SER A 1 98 ? -3.171 3.119 -13.170 1.00 88.88 98 SER A N 1
ATOM 786 C CA . SER A 1 98 ? -3.049 1.771 -12.609 1.00 88.88 98 SER A CA 1
ATOM 787 C C . SER A 1 98 ? -1.589 1.305 -12.565 1.00 88.88 98 SER A C 1
ATOM 789 O O . SER A 1 98 ? -1.149 0.799 -11.526 1.00 88.88 98 SER A O 1
ATOM 791 N N . VAL A 1 99 ? -0.821 1.552 -13.634 1.00 89.50 99 VAL A N 1
ATOM 792 C CA . VAL A 1 99 ? 0.625 1.265 -13.683 1.00 89.50 99 VAL A CA 1
ATOM 793 C C . VAL A 1 99 ? 1.372 2.093 -12.641 1.00 89.50 99 VAL A C 1
ATOM 795 O O . VAL A 1 99 ? 2.104 1.534 -11.834 1.00 89.50 99 VAL A O 1
ATOM 798 N N . ARG A 1 100 ? 1.135 3.406 -12.545 1.00 90.06 100 ARG A N 1
ATOM 799 C CA . ARG A 1 100 ? 1.795 4.267 -11.546 1.00 90.06 100 ARG A CA 1
ATOM 800 C C . ARG A 1 100 ? 1.579 3.769 -10.119 1.00 90.06 100 ARG A C 1
ATOM 802 O O . ARG A 1 100 ? 2.531 3.655 -9.354 1.00 90.06 100 ARG A O 1
ATOM 809 N N . VAL A 1 101 ? 0.341 3.430 -9.767 1.00 87.50 101 VAL A N 1
ATOM 810 C CA . VAL A 1 101 ? 0.020 2.887 -8.441 1.00 87.50 101 VAL A CA 1
ATOM 811 C C . VAL A 1 101 ? 0.726 1.539 -8.241 1.00 87.50 101 VAL A C 1
ATOM 813 O O . VAL A 1 101 ? 1.040 1.180 -7.111 1.00 87.50 101 VAL A O 1
ATOM 816 N N . MET A 1 102 ? 0.969 0.763 -9.304 1.00 87.00 102 MET A N 1
ATOM 817 C CA . MET A 1 102 ? 1.664 -0.535 -9.237 1.00 87.00 102 MET A CA 1
ATOM 818 C C . MET A 1 102 ? 3.147 -0.337 -8.963 1.00 87.00 102 MET A C 1
ATOM 820 O O . MET A 1 102 ? 3.692 -0.967 -8.065 1.00 87.00 102 MET A O 1
ATOM 824 N N . LEU A 1 103 ? 3.768 0.613 -9.658 1.00 88.00 103 LEU A N 1
ATOM 825 C CA . LEU A 1 103 ? 5.170 0.969 -9.471 1.00 88.00 103 LEU A CA 1
ATOM 826 C C . LEU A 1 103 ? 5.461 1.482 -8.058 1.00 88.00 103 LEU A C 1
ATOM 828 O O . LEU A 1 103 ? 6.529 1.200 -7.534 1.00 88.00 103 LEU A O 1
ATOM 832 N N . VAL A 1 104 ? 4.518 2.171 -7.407 1.00 84.38 104 VAL A N 1
ATOM 833 C CA . VAL A 1 104 ? 4.668 2.568 -5.992 1.00 84.38 104 VAL A CA 1
ATOM 834 C C . VAL A 1 104 ? 4.758 1.345 -5.073 1.00 84.38 104 VAL A C 1
ATOM 836 O O . VAL A 1 104 ? 5.558 1.336 -4.143 1.00 84.38 104 VAL A O 1
ATOM 839 N N . VAL A 1 105 ? 3.968 0.302 -5.341 1.00 82.88 105 VAL A N 1
ATOM 840 C CA . VAL A 1 105 ? 3.988 -0.939 -4.551 1.00 82.88 105 VAL A CA 1
ATOM 841 C C . VAL A 1 105 ? 5.250 -1.752 -4.849 1.00 82.88 105 VAL A C 1
ATOM 843 O O . VAL A 1 105 ? 5.941 -2.178 -3.928 1.00 82.88 105 VAL A O 1
ATOM 846 N N . LEU A 1 106 ? 5.592 -1.924 -6.129 1.00 82.44 106 LEU A N 1
ATOM 847 C CA . LEU A 1 106 ? 6.740 -2.727 -6.557 1.00 82.44 106 LEU A CA 1
ATOM 848 C C . LEU A 1 106 ? 8.088 -2.051 -6.284 1.00 82.44 106 LEU A C 1
ATOM 850 O O . LEU A 1 106 ? 9.037 -2.722 -5.881 1.00 82.44 106 LEU A O 1
ATOM 854 N N . GLY A 1 107 ? 8.189 -0.733 -6.453 1.00 71.25 107 GLY A N 1
ATOM 855 C CA . GLY A 1 107 ? 9.427 0.025 -6.259 1.00 71.25 107 GLY A CA 1
ATOM 856 C C . GLY A 1 107 ? 9.973 -0.070 -4.832 1.00 71.25 107 GLY A C 1
ATOM 857 O O . GLY A 1 107 ? 11.189 -0.120 -4.647 1.00 71.25 107 GLY A O 1
ATOM 858 N N . ALA A 1 108 ? 9.093 -0.192 -3.832 1.00 63.16 108 ALA A N 1
ATOM 859 C CA . ALA A 1 108 ? 9.493 -0.452 -2.450 1.00 63.16 108 ALA A CA 1
ATOM 860 C C . ALA A 1 108 ? 10.175 -1.827 -2.297 1.00 63.16 108 ALA A C 1
ATOM 862 O O . ALA A 1 108 ? 11.201 -1.941 -1.630 1.00 63.16 108 ALA A O 1
ATOM 863 N N . THR A 1 109 ? 9.655 -2.857 -2.971 1.00 59.41 109 THR A N 1
ATOM 864 C CA . THR A 1 109 ? 10.205 -4.223 -2.913 1.00 59.41 109 THR A CA 1
ATOM 865 C C . THR A 1 109 ? 11.506 -4.380 -3.707 1.00 59.41 109 THR A C 1
ATOM 867 O O . THR A 1 109 ? 12.445 -5.015 -3.232 1.00 59.41 109 THR A O 1
ATOM 870 N N . ALA A 1 110 ? 11.614 -3.747 -4.880 1.00 59.44 110 ALA A N 1
ATOM 871 C CA . ALA A 1 110 ? 12.805 -3.827 -5.727 1.00 59.44 110 ALA A CA 1
ATOM 872 C C . ALA A 1 110 ? 14.022 -3.130 -5.093 1.00 59.44 110 ALA A C 1
ATOM 874 O O . ALA A 1 110 ? 15.141 -3.636 -5.180 1.00 59.44 110 ALA A O 1
ATOM 875 N N . CYS A 1 111 ? 13.803 -2.002 -4.406 1.00 54.41 111 CYS A N 1
ATOM 876 C CA . CYS A 1 111 ? 14.850 -1.304 -3.657 1.00 54.41 111 CYS A CA 1
ATOM 877 C C . CYS A 1 111 ? 15.411 -2.172 -2.517 1.00 54.41 111 CYS A C 1
ATOM 879 O O . CYS A 1 111 ? 16.620 -2.201 -2.304 1.00 54.41 111 CYS A O 1
ATOM 881 N N . PHE A 1 112 ? 14.548 -2.929 -1.830 1.00 50.81 112 PHE A N 1
ATOM 882 C CA . PHE A 1 112 ? 14.948 -3.811 -0.733 1.00 50.81 112 PHE A CA 1
ATOM 883 C C . PHE A 1 112 ? 15.810 -4.990 -1.213 1.00 50.81 112 PHE A C 1
ATOM 885 O O . PHE A 1 112 ? 16.889 -5.224 -0.674 1.00 50.81 112 PHE A O 1
ATOM 892 N N . VAL A 1 113 ? 15.385 -5.687 -2.274 1.00 54.84 113 VAL A N 1
ATOM 893 C CA . VAL A 1 113 ? 16.094 -6.874 -2.792 1.00 54.84 113 VAL A CA 1
ATOM 894 C C . VAL A 1 113 ? 17.453 -6.509 -3.399 1.00 54.84 113 VAL A C 1
ATOM 896 O O . VAL A 1 113 ? 18.450 -7.180 -3.140 1.00 54.84 113 VAL A O 1
ATOM 899 N N . LEU A 1 114 ? 17.528 -5.420 -4.171 1.00 58.62 114 LEU A N 1
ATOM 900 C CA . LEU A 1 114 ? 18.782 -5.004 -4.811 1.00 58.62 114 LEU A CA 1
ATOM 901 C C . LEU A 1 114 ? 19.687 -4.190 -3.882 1.00 58.62 114 LEU A C 1
ATOM 903 O O . LEU A 1 114 ? 20.903 -4.237 -4.042 1.00 58.62 114 LEU A O 1
ATOM 907 N N . GLY A 1 115 ? 19.126 -3.495 -2.888 1.00 55.50 115 GLY A N 1
ATOM 908 C CA . GLY A 1 115 ? 19.895 -2.881 -1.805 1.00 55.50 115 GLY A CA 1
ATOM 909 C C . GLY A 1 115 ? 20.626 -3.931 -0.968 1.00 55.50 115 GLY A C 1
ATOM 910 O O . GLY A 1 115 ? 21.829 -3.802 -0.756 1.00 55.50 115 GLY A O 1
ATOM 911 N N . ALA A 1 116 ? 19.940 -5.014 -0.588 1.00 54.12 116 ALA A N 1
ATOM 912 C CA . ALA A 1 116 ? 20.553 -6.142 0.114 1.00 54.12 116 ALA A CA 1
ATOM 913 C C . ALA A 1 116 ? 21.616 -6.85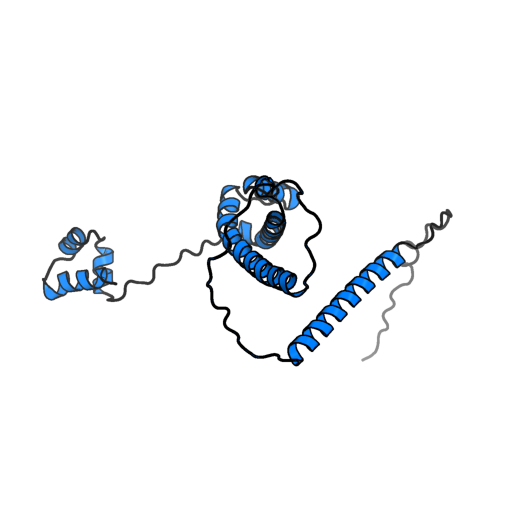2 -0.745 1.00 54.12 116 ALA A C 1
ATOM 915 O O . ALA A 1 116 ? 22.723 -7.093 -0.273 1.00 54.12 116 ALA A O 1
ATOM 916 N N . ALA A 1 117 ? 21.331 -7.113 -2.026 1.00 54.88 117 ALA A N 1
ATOM 917 C CA . ALA A 1 117 ? 22.306 -7.720 -2.936 1.00 54.88 117 ALA A CA 1
ATOM 918 C C . ALA A 1 117 ? 23.540 -6.828 -3.172 1.00 54.88 117 ALA A C 1
ATOM 920 O O . ALA A 1 117 ? 24.654 -7.335 -3.274 1.00 54.88 117 ALA A O 1
ATOM 921 N N . ARG A 1 118 ? 23.369 -5.498 -3.227 1.00 48.47 118 ARG A N 1
ATOM 922 C CA . ARG A 1 118 ? 24.489 -4.557 -3.352 1.00 48.47 118 ARG A CA 1
ATOM 923 C C . ARG A 1 118 ? 25.382 -4.567 -2.116 1.00 48.47 118 ARG A C 1
ATOM 925 O O . ARG A 1 118 ? 26.591 -4.579 -2.293 1.00 48.47 118 ARG A O 1
ATOM 932 N N . LEU A 1 119 ? 24.804 -4.605 -0.914 1.00 53.44 119 LEU A N 1
ATOM 933 C CA . LEU A 1 119 ? 25.568 -4.698 0.335 1.00 53.44 119 LEU A CA 1
ATOM 934 C C . LEU A 1 119 ? 26.366 -6.009 0.409 1.00 53.44 119 LEU A C 1
ATOM 936 O O . LEU A 1 119 ? 27.555 -5.983 0.702 1.00 53.44 119 LEU A O 1
ATOM 940 N N . LEU A 1 120 ? 25.762 -7.134 0.014 1.00 54.78 120 LEU A N 1
ATOM 941 C CA . LEU A 1 120 ? 26.443 -8.434 -0.000 1.00 54.78 120 LEU A CA 1
ATOM 942 C C . LEU A 1 120 ? 27.575 -8.527 -1.045 1.00 54.78 120 LEU A C 1
ATOM 944 O O . LEU A 1 120 ? 28.547 -9.251 -0.838 1.00 54.78 120 LEU A O 1
ATOM 948 N N . LEU A 1 121 ? 27.483 -7.792 -2.159 1.00 54.47 121 LEU A N 1
ATOM 949 C CA . LEU A 1 121 ? 28.490 -7.821 -3.228 1.00 54.47 121 LEU A CA 1
ATOM 950 C C . LEU A 1 121 ? 29.626 -6.802 -3.035 1.00 54.47 121 LEU A C 1
ATOM 952 O O . LEU A 1 121 ? 30.739 -7.057 -3.491 1.00 54.47 121 LEU A O 1
ATOM 956 N N . THR A 1 122 ? 29.399 -5.670 -2.357 1.00 55.09 122 THR A N 1
ATOM 957 C CA . THR A 1 122 ? 30.470 -4.689 -2.088 1.00 55.09 122 THR A CA 1
ATOM 958 C C . THR A 1 122 ? 31.378 -5.084 -0.929 1.00 55.09 122 THR A C 1
ATOM 960 O O . THR A 1 122 ? 32.552 -4.722 -0.951 1.00 55.09 122 THR A O 1
ATOM 963 N N . ASP A 1 123 ? 30.898 -5.896 0.016 1.00 45.12 123 ASP A N 1
ATOM 964 C CA . ASP A 1 123 ? 31.737 -6.423 1.104 1.00 45.12 123 ASP A CA 1
ATOM 965 C C . ASP A 1 123 ? 32.791 -7.426 0.594 1.00 45.12 123 ASP A C 1
ATOM 967 O O . ASP A 1 123 ? 33.857 -7.579 1.188 1.00 45.12 123 ASP A O 1
ATOM 971 N N . SER A 1 124 ? 32.554 -8.036 -0.573 1.00 49.91 124 SER A N 1
ATOM 972 C CA . SER A 1 124 ? 33.505 -8.947 -1.227 1.00 49.91 124 SER A CA 1
ATOM 973 C C . SER A 1 124 ? 34.679 -8.219 -1.905 1.00 49.91 124 SER A C 1
ATOM 975 O O . SER A 1 124 ? 35.759 -8.788 -2.049 1.00 49.91 124 SER A O 1
ATOM 977 N N . ILE A 1 125 ? 34.502 -6.955 -2.310 1.00 50.78 125 ILE A N 1
ATOM 978 C CA . ILE A 1 125 ? 35.540 -6.173 -3.012 1.00 50.78 125 ILE A CA 1
ATOM 979 C C . ILE A 1 125 ? 36.603 -5.667 -2.021 1.00 50.78 125 ILE A C 1
ATOM 981 O O . ILE A 1 125 ? 37.783 -5.594 -2.360 1.00 50.78 125 ILE A O 1
ATOM 985 N N . SER A 1 126 ? 36.217 -5.416 -0.769 1.00 49.00 126 SER A N 1
ATOM 986 C CA . SER A 1 126 ? 37.129 -5.003 0.307 1.00 49.00 126 SER A CA 1
ATOM 987 C C . SER A 1 126 ? 38.051 -6.127 0.810 1.00 49.00 126 SER A C 1
ATOM 989 O O . SER A 1 126 ? 39.036 -5.841 1.485 1.00 49.00 126 SER A O 1
ATOM 991 N N . LEU A 1 127 ? 37.767 -7.395 0.481 1.00 47.12 127 LEU A N 1
ATOM 992 C CA . LEU A 1 127 ? 38.553 -8.559 0.922 1.00 47.12 127 LEU A CA 1
ATOM 993 C C . LEU A 1 127 ? 39.639 -9.008 -0.072 1.00 47.12 127 LEU A C 1
ATOM 995 O O . LEU A 1 127 ? 40.457 -9.852 0.281 1.00 47.12 127 LEU A O 1
ATOM 999 N N . LEU A 1 128 ? 39.686 -8.447 -1.287 1.00 49.16 128 LEU A N 1
ATOM 1000 C CA . LEU A 1 128 ? 40.640 -8.865 -2.328 1.00 49.16 128 LEU A CA 1
ATOM 1001 C C . LEU A 1 128 ? 41.834 -7.925 -2.537 1.00 49.16 128 LEU A C 1
ATOM 1003 O O . LEU A 1 128 ? 42.673 -8.224 -3.379 1.00 49.16 128 LEU A O 1
ATOM 1007 N N . GLY A 1 129 ? 41.945 -6.816 -1.795 1.00 50.06 129 GLY A N 1
ATOM 1008 C CA . GLY A 1 129 ? 43.151 -5.971 -1.819 1.00 50.06 129 GLY A CA 1
ATOM 1009 C C . GLY A 1 129 ? 43.597 -5.514 -3.218 1.00 50.06 129 GLY A C 1
ATOM 1010 O O . GLY A 1 129 ? 44.780 -5.258 -3.429 1.00 50.06 129 GLY A O 1
ATOM 1011 N N . LEU A 1 130 ? 42.680 -5.435 -4.187 1.00 41.44 130 LEU A N 1
ATOM 1012 C CA . LEU A 1 130 ? 42.981 -4.993 -5.545 1.00 41.44 130 LEU A CA 1
ATOM 1013 C C . LEU A 1 130 ? 42.869 -3.463 -5.605 1.00 41.44 130 LEU A C 1
ATOM 1015 O O . LEU A 1 130 ? 41.814 -2.923 -5.258 1.00 41.44 130 LEU A O 1
ATOM 1019 N N . PRO A 1 131 ? 43.919 -2.740 -6.039 1.00 39.41 131 PRO A N 1
ATOM 1020 C CA . PRO A 1 131 ? 43.824 -1.305 -6.232 1.00 39.41 131 PRO A CA 1
ATOM 1021 C C . PRO A 1 131 ? 42.800 -1.019 -7.331 1.00 39.41 131 PRO A C 1
ATOM 1023 O O . PRO A 1 131 ? 42.878 -1.558 -8.435 1.00 39.41 131 PRO A O 1
ATOM 1026 N N . ALA A 1 132 ? 41.844 -0.141 -7.030 1.00 44.72 132 ALA A N 1
ATOM 1027 C CA . ALA A 1 132 ? 40.963 0.460 -8.018 1.00 44.72 132 ALA A CA 1
ATOM 1028 C C . ALA A 1 132 ? 41.800 1.324 -8.979 1.00 44.72 132 ALA A C 1
ATOM 1030 O O . ALA A 1 132 ? 41.928 2.534 -8.803 1.00 44.72 132 ALA A O 1
ATOM 1031 N N . SER A 1 133 ? 42.413 0.698 -9.986 1.00 40.09 133 SER A N 1
ATOM 1032 C CA . SER A 1 133 ? 43.125 1.388 -11.057 1.00 40.09 133 SER A CA 1
ATOM 1033 C C . SER A 1 133 ? 42.195 1.631 -12.247 1.00 40.09 133 SER A C 1
ATOM 1035 O O . SER A 1 133 ? 42.167 0.874 -13.212 1.00 40.09 133 SER A O 1
ATOM 1037 N N . CYS A 1 134 ? 41.448 2.723 -12.179 1.00 30.67 134 CYS A N 1
ATOM 1038 C CA . CYS A 1 134 ? 41.200 3.609 -13.317 1.00 30.67 134 CYS A CA 1
ATOM 1039 C C . CYS A 1 134 ? 40.651 4.916 -12.740 1.00 30.67 134 CYS A C 1
ATOM 1041 O O . CYS A 1 134 ? 39.494 5.024 -12.340 1.00 30.67 134 CYS A O 1
ATOM 1043 N N . GLY A 1 135 ? 41.566 5.869 -12.571 1.00 40.25 135 GLY A N 1
ATOM 1044 C CA . GLY A 1 135 ? 41.323 7.100 -11.842 1.00 40.25 135 GLY A CA 1
ATOM 1045 C C . GLY A 1 135 ? 40.447 8.106 -12.579 1.00 40.25 135 GLY A C 1
ATOM 1046 O O . GLY A 1 135 ? 40.227 8.032 -13.786 1.00 40.25 135 GLY A O 1
ATOM 1047 N N . ASN A 1 136 ? 40.043 9.123 -11.824 1.00 43.19 136 ASN A N 1
ATOM 1048 C CA . ASN A 1 136 ? 39.983 10.477 -12.349 1.00 43.19 136 ASN A CA 1
ATOM 1049 C C . ASN A 1 136 ? 41.216 11.236 -11.794 1.00 43.19 136 ASN A C 1
ATOM 1051 O O . ASN A 1 136 ? 41.281 11.443 -10.580 1.00 43.19 136 ASN A O 1
ATOM 1055 N N . PRO A 1 137 ? 42.230 11.576 -12.613 1.00 46.31 137 PRO A N 1
ATOM 1056 C CA . PRO A 1 137 ? 43.569 11.945 -12.139 1.00 46.31 137 PRO A CA 1
ATOM 1057 C C . PRO A 1 137 ? 43.801 13.461 -11.975 1.00 46.31 137 PRO A C 1
ATOM 1059 O O . PRO A 1 137 ? 44.836 13.963 -12.400 1.00 46.31 137 PRO A O 1
ATOM 1062 N N . LEU A 1 138 ? 42.878 14.218 -11.366 1.00 43.12 138 LEU A N 1
ATOM 1063 C CA . LEU A 1 138 ? 43.067 15.679 -11.220 1.00 43.12 138 LEU A CA 1
ATOM 1064 C C . LEU A 1 138 ? 42.573 16.320 -9.911 1.00 43.12 138 LEU A C 1
ATOM 1066 O O . LEU A 1 138 ? 42.585 17.540 -9.799 1.00 43.12 138 LEU A O 1
ATOM 1070 N N . ALA A 1 139 ? 42.154 15.547 -8.906 1.00 42.06 139 ALA A N 1
ATOM 1071 C CA . ALA A 1 139 ? 41.447 16.127 -7.757 1.00 42.06 139 ALA A CA 1
ATOM 1072 C C . ALA A 1 139 ? 42.264 16.328 -6.466 1.00 42.06 139 ALA A C 1
ATOM 1074 O O . ALA A 1 139 ? 41.709 16.873 -5.520 1.00 42.06 139 ALA A O 1
ATOM 1075 N N . TYR A 1 140 ? 43.531 15.905 -6.367 1.00 43.31 140 TYR A N 1
ATOM 1076 C CA . TYR A 1 140 ? 44.215 15.928 -5.059 1.00 43.31 140 TYR A CA 1
ATOM 1077 C C . TYR A 1 140 ? 45.718 16.225 -5.119 1.00 43.31 140 TYR A C 1
ATOM 1079 O O . TYR A 1 140 ? 46.538 15.571 -4.483 1.00 43.31 140 TYR A O 1
ATOM 1087 N N . LEU A 1 141 ? 46.084 17.247 -5.888 1.00 47.66 141 LEU A N 1
ATOM 1088 C CA . LEU A 1 141 ? 47.359 17.947 -5.7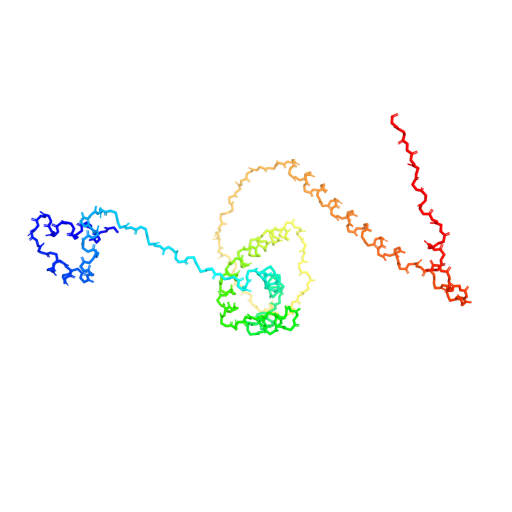37 1.00 47.66 141 LEU A CA 1
ATOM 1089 C C . LEU A 1 141 ? 47.063 19.400 -5.367 1.00 47.66 141 LEU A C 1
ATOM 1091 O O . LEU A 1 141 ? 47.142 20.250 -6.241 1.00 47.66 141 LEU A O 1
ATOM 1095 N N . MET A 1 142 ? 46.693 19.655 -4.103 1.00 36.94 142 MET A N 1
ATOM 1096 C CA . MET A 1 142 ? 47.011 20.884 -3.349 1.00 36.94 142 MET A CA 1
ATOM 1097 C C . MET A 1 142 ? 46.829 20.665 -1.830 1.00 36.94 142 MET A C 1
ATOM 1099 O O . MET A 1 142 ? 45.723 20.365 -1.396 1.00 36.94 142 MET A O 1
ATOM 1103 N N . GLY A 1 143 ? 47.925 20.844 -1.070 1.00 34.84 143 GLY A N 1
ATOM 1104 C CA . GLY A 1 143 ? 48.010 21.304 0.339 1.00 34.84 143 GLY A CA 1
ATOM 1105 C C . GLY A 1 143 ? 47.406 20.402 1.421 1.00 34.84 143 GLY A C 1
ATOM 1106 O O . GLY A 1 143 ? 46.196 20.354 1.575 1.00 34.84 143 GLY A O 1
ATOM 1107 N N . SER A 1 144 ? 48.184 19.533 2.068 1.00 40.50 144 SER A N 1
ATOM 1108 C CA . SER A 1 144 ? 48.942 19.759 3.321 1.00 40.50 144 SER A CA 1
ATOM 1109 C C . SER A 1 144 ? 48.096 20.008 4.582 1.00 40.50 144 SER A C 1
ATOM 1111 O O . SER A 1 144 ? 47.207 20.849 4.627 1.00 40.50 144 SER A O 1
ATOM 1113 N N . ASP A 1 145 ? 48.474 19.232 5.602 1.00 39.38 145 ASP A N 1
ATOM 1114 C CA . ASP A 1 145 ? 48.296 19.444 7.039 1.00 39.38 145 ASP A CA 1
ATOM 1115 C C . ASP A 1 145 ? 46.900 19.198 7.626 1.00 39.38 145 ASP A C 1
ATOM 1117 O O . ASP A 1 145 ? 46.036 20.067 7.663 1.00 39.38 145 ASP A O 1
ATOM 1121 N N . ASN A 1 146 ? 46.697 17.968 8.121 1.00 38.97 146 ASN A N 1
ATOM 1122 C CA . ASN A 1 146 ? 46.397 17.688 9.535 1.00 38.97 146 ASN A CA 1
ATOM 1123 C C . ASN A 1 146 ? 46.142 16.184 9.729 1.00 38.97 146 ASN A C 1
ATOM 1125 O O . ASN A 1 146 ? 45.031 15.676 9.581 1.00 38.97 146 ASN A O 1
ATOM 1129 N N . ALA A 1 147 ? 47.209 15.463 10.081 1.00 45.22 147 ALA A N 1
ATOM 1130 C CA . ALA A 1 147 ? 47.085 14.233 10.850 1.00 45.22 147 ALA A CA 1
ATOM 1131 C C . ALA A 1 147 ? 46.503 14.569 12.238 1.00 45.22 147 ALA A C 1
ATOM 1133 O O . ALA A 1 147 ? 46.650 15.694 12.702 1.00 45.22 147 ALA A O 1
ATOM 1134 N N . HIS A 1 148 ? 45.905 13.573 12.898 1.00 39.50 148 HIS A N 1
ATOM 1135 C CA . HIS A 1 148 ? 45.268 13.607 14.228 1.00 39.50 148 HIS A CA 1
ATOM 1136 C C . HIS A 1 148 ? 43.752 13.869 14.248 1.00 39.50 148 HIS A C 1
ATOM 1138 O O . HIS A 1 148 ? 43.284 14.958 14.551 1.00 39.50 148 HIS A O 1
ATOM 1144 N N . ALA A 1 149 ? 42.979 12.793 14.080 1.00 33.47 149 ALA A N 1
ATOM 1145 C CA . ALA A 1 149 ? 41.786 12.554 14.895 1.00 33.47 149 ALA A CA 1
ATOM 1146 C C . ALA A 1 149 ? 41.504 11.045 14.930 1.00 33.47 149 ALA A C 1
ATOM 1148 O O . ALA A 1 149 ? 41.079 10.437 13.950 1.00 33.47 149 ALA A O 1
ATOM 1149 N N . LEU A 1 150 ? 41.828 10.438 16.068 1.00 39.16 150 LEU A N 1
ATOM 1150 C CA . LEU A 1 150 ? 41.544 9.049 16.398 1.00 39.16 150 LEU A CA 1
ATOM 1151 C C . LEU A 1 150 ? 40.043 8.828 16.597 1.00 39.16 150 LEU A C 1
ATOM 1153 O O . LEU A 1 150 ? 39.371 9.647 17.219 1.00 39.16 150 LEU A O 1
ATOM 1157 N N . GLY A 1 151 ? 39.593 7.630 16.226 1.00 33.22 151 GLY A N 1
ATOM 1158 C CA . GLY A 1 151 ? 38.578 6.916 16.993 1.00 33.22 151 GLY A CA 1
ATOM 1159 C C . GLY A 1 151 ? 37.398 6.416 16.177 1.00 33.22 151 GLY A C 1
ATOM 1160 O O . GLY A 1 151 ? 36.443 7.150 15.988 1.00 33.22 151 GLY A O 1
ATOM 1161 N N . LEU A 1 152 ? 37.412 5.131 15.809 1.00 36.31 152 LEU A N 1
ATOM 1162 C CA . LEU A 1 152 ? 36.276 4.250 16.094 1.00 36.31 152 LEU A CA 1
ATOM 1163 C C . LEU A 1 152 ? 36.701 2.769 16.017 1.00 36.31 152 LEU A C 1
ATOM 1165 O O . LEU A 1 152 ? 36.870 2.178 14.957 1.00 36.31 152 LEU A O 1
ATOM 1169 N N . LEU A 1 153 ? 36.934 2.232 17.214 1.00 37.06 153 LEU A N 1
ATOM 1170 C CA . LEU A 1 153 ? 36.679 0.875 17.701 1.00 37.06 153 LEU A CA 1
ATOM 1171 C C . LEU A 1 153 ? 36.199 -0.166 16.657 1.00 37.06 153 LEU A C 1
ATOM 1173 O O . LEU A 1 153 ? 35.003 -0.322 16.417 1.00 37.06 153 LEU A O 1
ATOM 1177 N N . VAL A 1 154 ? 37.127 -0.954 16.106 1.00 37.41 154 VAL A N 1
ATOM 1178 C CA . VAL A 1 154 ? 36.801 -2.209 15.408 1.00 37.41 154 VAL A CA 1
ATOM 1179 C C . VAL A 1 154 ? 36.776 -3.333 16.439 1.00 37.41 154 VAL A C 1
ATOM 1181 O O . VAL A 1 154 ? 37.817 -3.776 16.928 1.00 37.41 154 VAL A O 1
ATOM 1184 N N . CYS A 1 155 ? 35.572 -3.794 16.773 1.00 32.19 155 CYS A N 1
ATOM 1185 C CA . CYS A 1 155 ? 35.367 -5.022 17.529 1.00 32.19 155 CYS A CA 1
ATOM 1186 C C . CYS A 1 155 ? 35.924 -6.210 16.739 1.00 32.19 155 CYS A C 1
ATOM 1188 O O . CYS A 1 155 ? 35.421 -6.587 15.682 1.00 32.19 155 CYS A O 1
ATOM 1190 N N . ARG A 1 156 ? 36.975 -6.809 17.291 1.00 41.75 156 ARG A N 1
ATOM 1191 C CA . ARG A 1 156 ? 37.517 -8.109 16.907 1.00 41.75 156 ARG A CA 1
ATOM 1192 C C . ARG A 1 156 ? 36.560 -9.182 17.441 1.00 41.75 156 ARG A C 1
ATOM 1194 O O . ARG A 1 156 ? 36.410 -9.311 18.652 1.00 41.75 156 ARG A O 1
ATOM 1201 N N . GLY A 1 157 ? 35.915 -9.932 16.551 1.00 35.84 157 GLY A N 1
ATOM 1202 C CA . GLY A 1 157 ? 35.088 -11.094 16.883 1.00 35.84 157 GLY A CA 1
ATOM 1203 C C . GLY A 1 157 ? 35.572 -12.334 16.119 1.00 35.84 157 GLY A C 1
ATOM 1204 O O . GLY A 1 157 ? 35.741 -12.238 14.904 1.00 35.84 157 GLY A O 1
ATOM 1205 N N . PRO A 1 158 ? 35.845 -13.468 16.791 1.00 47.75 158 PRO A N 1
ATOM 1206 C CA . PRO A 1 158 ? 36.401 -14.673 16.187 1.00 47.75 158 PRO A CA 1
ATOM 1207 C C . PRO A 1 158 ? 35.288 -15.632 15.746 1.00 47.75 158 PRO A C 1
ATOM 1209 O O . PRO A 1 158 ? 34.321 -15.798 16.477 1.00 47.75 158 PRO A O 1
ATOM 1212 N N . LEU A 1 159 ? 35.451 -16.269 14.581 1.00 39.28 159 LEU A N 1
ATOM 1213 C CA . LEU A 1 159 ? 35.032 -17.646 14.253 1.00 39.28 159 LEU A CA 1
ATOM 1214 C C . LEU A 1 159 ? 35.407 -17.924 12.784 1.00 39.28 159 LEU A C 1
ATOM 1216 O O . LEU A 1 159 ? 34.606 -17.791 11.862 1.00 39.28 159 LEU A O 1
ATOM 1220 N N . ARG A 1 160 ? 36.680 -18.280 12.562 1.00 47.53 160 ARG A N 1
ATOM 1221 C CA . ARG A 1 160 ? 37.151 -18.884 11.306 1.00 47.53 160 ARG A CA 1
ATOM 1222 C C . ARG A 1 160 ? 36.615 -20.314 11.244 1.00 47.53 160 ARG A C 1
ATOM 1224 O O . ARG A 1 160 ? 37.237 -21.22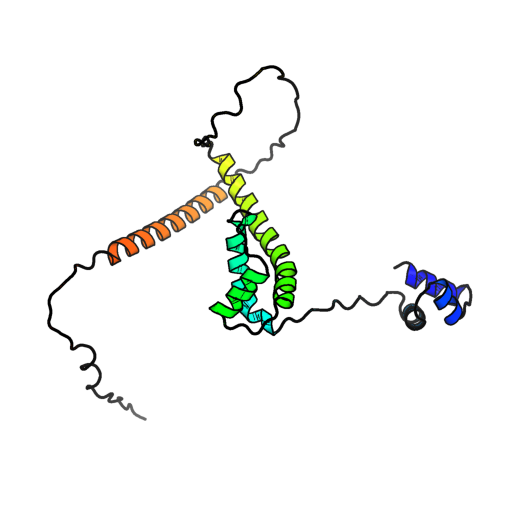8 11.776 1.00 47.53 160 ARG A O 1
ATOM 1231 N N . ASN A 1 161 ? 35.470 -20.505 10.601 1.00 50.97 161 ASN A N 1
ATOM 1232 C CA . ASN A 1 161 ? 34.969 -21.835 10.274 1.00 50.97 161 ASN A CA 1
ATOM 1233 C C . ASN A 1 161 ? 35.530 -22.227 8.903 1.00 50.97 161 ASN A C 1
ATOM 1235 O O . ASN A 1 161 ? 34.956 -21.874 7.876 1.00 50.97 161 ASN A O 1
ATOM 1239 N N . ALA A 1 162 ? 36.636 -22.976 8.883 1.00 54.03 162 ALA A N 1
ATOM 1240 C CA . ALA A 1 162 ? 37.273 -23.485 7.658 1.00 54.03 162 ALA A CA 1
ATOM 1241 C C . ALA A 1 162 ? 36.311 -24.284 6.741 1.00 54.03 162 ALA A C 1
ATOM 1243 O O . ALA A 1 162 ? 36.547 -24.417 5.544 1.00 54.03 162 ALA A O 1
ATOM 1244 N N . ALA A 1 163 ? 35.185 -24.765 7.278 1.00 52.75 163 ALA A N 1
ATOM 1245 C CA . ALA A 1 163 ? 34.123 -25.417 6.512 1.00 52.75 163 ALA A CA 1
ATOM 1246 C C . ALA A 1 163 ? 33.368 -24.467 5.555 1.00 52.75 163 ALA A C 1
ATOM 1248 O O . ALA A 1 163 ? 32.896 -24.900 4.507 1.00 52.75 163 ALA A O 1
ATOM 1249 N N . ILE A 1 164 ? 33.264 -23.175 5.888 1.00 56.47 164 ILE A N 1
ATOM 1250 C CA . ILE A 1 164 ? 32.533 -22.186 5.077 1.00 56.47 164 ILE A CA 1
ATOM 1251 C C . ILE A 1 164 ? 33.364 -21.783 3.850 1.00 56.47 164 ILE A C 1
ATOM 1253 O O . ILE A 1 164 ? 32.818 -21.621 2.759 1.00 56.47 164 ILE A O 1
ATOM 1257 N N . GLU A 1 165 ? 34.689 -21.712 4.001 1.00 60.88 165 GLU A N 1
ATOM 1258 C CA . GLU A 1 165 ? 35.620 -21.441 2.898 1.00 60.88 165 GLU A CA 1
ATOM 1259 C C . GLU A 1 165 ? 35.611 -22.577 1.860 1.00 60.88 165 GLU A C 1
ATOM 1261 O O . GLU A 1 165 ? 35.578 -22.316 0.658 1.00 60.88 165 GLU A O 1
ATOM 1266 N N . GLY A 1 166 ? 35.532 -23.839 2.303 1.00 68.88 166 GLY A N 1
ATOM 1267 C CA . GLY A 1 166 ? 35.443 -24.995 1.403 1.00 68.88 166 GLY A CA 1
ATOM 1268 C C . GLY A 1 166 ? 34.175 -25.001 0.542 1.00 68.88 166 GLY A C 1
ATOM 1269 O O . GLY A 1 166 ? 34.245 -25.233 -0.664 1.00 68.88 166 GLY A O 1
ATOM 1270 N N . ILE A 1 167 ? 33.018 -24.681 1.131 1.00 72.50 167 ILE A N 1
ATOM 1271 C CA . ILE A 1 167 ? 31.743 -24.616 0.396 1.00 72.50 167 ILE A CA 1
ATOM 1272 C C . ILE A 1 167 ? 31.764 -23.472 -0.623 1.00 72.50 167 ILE A C 1
ATOM 1274 O O . ILE A 1 167 ? 31.335 -23.661 -1.762 1.00 72.50 167 ILE A O 1
ATOM 1278 N N . ALA A 1 168 ? 32.303 -22.307 -0.252 1.00 75.00 168 ALA A N 1
ATOM 1279 C CA . ALA A 1 168 ? 32.418 -21.168 -1.159 1.00 75.00 168 ALA A CA 1
ATOM 1280 C C . ALA A 1 168 ? 33.283 -21.494 -2.391 1.00 75.00 168 ALA A C 1
ATOM 1282 O O . ALA A 1 168 ? 32.905 -21.153 -3.513 1.00 75.00 168 ALA A O 1
ATOM 1283 N N . LEU A 1 169 ? 34.393 -22.219 -2.207 1.00 80.44 169 LEU A N 1
ATOM 1284 C CA . LEU A 1 169 ? 35.260 -22.658 -3.305 1.00 80.44 169 LEU A CA 1
ATOM 1285 C C . LEU A 1 169 ? 34.578 -23.681 -4.225 1.00 80.44 169 LEU A C 1
ATOM 1287 O O . LEU A 1 169 ? 34.700 -23.575 -5.444 1.00 80.44 169 LEU A O 1
ATOM 1291 N N . ILE A 1 170 ? 33.817 -24.630 -3.669 1.00 80.81 170 ILE A N 1
ATOM 1292 C CA . ILE A 1 170 ? 33.070 -25.626 -4.456 1.00 80.81 170 ILE A CA 1
ATOM 1293 C C . ILE A 1 170 ? 31.994 -24.944 -5.309 1.00 80.81 170 ILE A C 1
ATOM 1295 O O . ILE A 1 170 ? 31.892 -25.211 -6.506 1.00 80.81 170 ILE A O 1
ATOM 1299 N N . VAL A 1 171 ? 31.217 -24.027 -4.725 1.00 87.62 171 VAL A N 1
ATOM 1300 C CA . VAL A 1 171 ? 30.166 -23.296 -5.450 1.00 87.62 171 VAL A CA 1
ATOM 1301 C C . VAL A 1 171 ? 30.768 -22.450 -6.575 1.00 87.62 171 VAL A C 1
ATOM 1303 O O . VAL A 1 171 ? 30.254 -22.459 -7.694 1.00 87.62 171 VAL A O 1
ATOM 1306 N N . LEU A 1 172 ? 31.889 -21.771 -6.319 1.00 86.88 172 LEU A N 1
ATOM 1307 C CA . LEU A 1 172 ? 32.570 -20.954 -7.322 1.00 86.88 172 LEU A CA 1
ATOM 1308 C C . LEU A 1 172 ? 33.155 -21.807 -8.463 1.00 86.88 172 LEU A C 1
ATOM 1310 O O . LEU A 1 172 ? 33.015 -21.440 -9.629 1.00 86.88 172 LEU A O 1
ATOM 1314 N N . ALA A 1 173 ? 33.723 -22.977 -8.157 1.00 91.06 173 ALA A N 1
ATOM 1315 C CA . ALA A 1 173 ? 34.215 -23.923 -9.160 1.00 91.06 173 ALA A CA 1
ATOM 1316 C C . ALA A 1 173 ? 33.090 -24.468 -10.059 1.00 91.06 173 ALA A C 1
ATOM 1318 O O . ALA A 1 173 ? 33.255 -24.530 -11.278 1.00 91.06 173 ALA A O 1
ATOM 1319 N N . VAL A 1 174 ? 31.926 -24.802 -9.487 1.00 93.62 174 VAL A N 1
ATOM 1320 C CA . VAL A 1 174 ? 30.752 -25.267 -10.250 1.00 93.62 174 VAL A CA 1
ATOM 1321 C C . VAL A 1 174 ? 30.233 -24.173 -11.186 1.00 93.62 174 VAL A C 1
ATOM 1323 O O . VAL A 1 174 ? 29.952 -24.444 -12.353 1.00 93.62 174 VAL A O 1
ATOM 1326 N N . ILE A 1 175 ? 30.155 -22.925 -10.714 1.00 88.75 175 ILE A N 1
ATOM 1327 C CA . ILE A 1 175 ? 29.727 -21.786 -11.540 1.00 88.75 175 ILE A CA 1
ATOM 1328 C C . ILE A 1 175 ? 30.694 -21.574 -12.710 1.00 88.75 175 ILE A C 1
ATOM 1330 O O . ILE A 1 175 ? 30.252 -21.455 -13.854 1.00 88.75 175 ILE A O 1
ATOM 1334 N N . LEU A 1 176 ? 32.006 -21.568 -12.452 1.00 93.69 176 LEU A N 1
ATOM 1335 C CA . LEU A 1 176 ? 33.014 -21.414 -13.504 1.00 93.69 176 LEU A CA 1
ATOM 1336 C C . LEU A 1 176 ? 32.970 -22.563 -14.521 1.00 93.69 176 LEU A C 1
ATOM 1338 O O . LEU A 1 176 ? 33.096 -22.310 -15.718 1.00 93.69 176 LEU A O 1
ATOM 1342 N N . PHE A 1 177 ? 32.726 -23.798 -14.076 1.00 93.75 177 PHE A N 1
ATOM 1343 C CA . PHE A 1 177 ? 32.568 -24.951 -14.964 1.00 93.75 177 PHE A CA 1
ATOM 1344 C C . PHE A 1 177 ? 31.353 -24.807 -15.890 1.00 93.75 177 PHE A C 1
ATOM 1346 O O . PHE A 1 177 ? 31.470 -25.021 -17.095 1.00 93.75 177 PHE A O 1
ATOM 1353 N N . ILE A 1 178 ? 30.204 -24.376 -15.359 1.00 90.62 178 ILE A N 1
ATOM 1354 C CA . ILE A 1 178 ? 28.993 -24.129 -16.157 1.00 90.62 178 ILE A CA 1
ATOM 1355 C C . ILE A 1 178 ? 29.247 -23.023 -17.189 1.00 90.62 178 ILE A C 1
ATOM 1357 O O . ILE A 1 178 ? 28.899 -23.181 -18.359 1.00 90.62 178 ILE A O 1
ATOM 1361 N N . PHE A 1 179 ? 29.897 -21.924 -16.795 1.00 87.12 179 PHE A N 1
ATOM 1362 C CA . PHE A 1 179 ? 30.249 -20.843 -17.720 1.00 87.12 179 PHE A CA 1
ATOM 1363 C C . PHE A 1 179 ? 31.207 -21.308 -18.820 1.00 87.12 179 PHE A C 1
ATOM 1365 O O . PHE A 1 179 ? 30.968 -21.027 -19.995 1.00 87.12 179 PHE A O 1
ATOM 1372 N N . ALA A 1 180 ? 32.256 -22.051 -18.463 1.00 89.69 180 ALA A N 1
ATOM 1373 C CA . ALA A 1 180 ? 33.190 -22.623 -19.426 1.00 89.69 180 ALA A CA 1
ATOM 1374 C C . ALA A 1 180 ? 32.482 -23.583 -20.393 1.00 89.69 180 ALA A C 1
ATOM 1376 O O . ALA A 1 180 ? 32.726 -23.516 -21.595 1.00 89.69 180 ALA A O 1
ATOM 1377 N N . PHE A 1 181 ? 31.552 -24.407 -19.902 1.00 93.62 181 PHE A N 1
ATOM 1378 C CA . PHE A 1 181 ? 30.752 -25.314 -20.724 1.00 93.62 181 PHE A CA 1
ATOM 1379 C C . PHE A 1 181 ? 29.841 -24.564 -21.704 1.00 93.62 181 PHE A C 1
ATOM 1381 O O . PHE A 1 181 ? 29.780 -24.918 -22.878 1.00 93.62 181 PHE A O 1
ATOM 1388 N N . VAL A 1 182 ? 29.173 -23.494 -21.264 1.00 87.06 182 VAL A N 1
ATOM 1389 C CA . VAL A 1 182 ? 28.318 -22.666 -22.133 1.00 87.06 182 VAL A CA 1
ATOM 1390 C C . VAL A 1 182 ? 29.145 -21.939 -23.196 1.00 87.06 182 VAL A C 1
ATOM 1392 O O . VAL A 1 182 ? 28.757 -21.916 -24.365 1.00 87.06 182 VAL A O 1
ATOM 1395 N N . ILE A 1 183 ? 30.306 -21.387 -22.832 1.00 82.56 183 ILE A N 1
ATOM 1396 C CA . ILE A 1 183 ? 31.233 -20.755 -23.784 1.00 82.56 183 ILE A CA 1
ATOM 1397 C C . ILE A 1 183 ? 31.770 -21.797 -24.776 1.00 82.56 183 ILE A C 1
ATOM 1399 O O . ILE A 1 183 ? 31.798 -21.553 -25.983 1.00 82.56 183 ILE A O 1
ATOM 1403 N N . PHE A 1 184 ? 32.140 -22.982 -24.297 1.00 88.88 184 PHE A N 1
ATOM 1404 C CA . PHE A 1 184 ? 32.598 -24.088 -25.132 1.00 88.88 184 PHE A CA 1
ATOM 1405 C C . PHE A 1 184 ? 31.510 -24.555 -26.109 1.00 88.88 184 PHE A C 1
ATOM 1407 O O . PHE A 1 184 ? 31.758 -24.657 -27.306 1.00 88.88 184 PHE A O 1
ATOM 1414 N N . MET A 1 185 ? 30.274 -24.736 -25.644 1.00 87.19 185 MET A N 1
ATOM 1415 C CA . MET A 1 185 ? 29.130 -25.067 -26.499 1.00 87.19 185 MET A CA 1
ATOM 1416 C C . MET A 1 185 ? 28.837 -23.971 -27.530 1.00 87.19 185 MET A C 1
ATOM 1418 O O . MET A 1 185 ? 28.579 -24.271 -28.694 1.00 87.19 185 MET A O 1
ATOM 1422 N N . SER A 1 186 ? 28.932 -22.699 -27.139 1.00 75.25 186 SER A N 1
ATOM 1423 C CA . SER A 1 186 ? 28.747 -21.554 -28.040 1.00 75.25 186 SER A CA 1
ATOM 1424 C C . SER A 1 186 ? 29.836 -21.480 -29.119 1.00 75.25 186 SER A C 1
ATOM 1426 O O . SER A 1 186 ? 29.554 -21.212 -30.288 1.00 75.25 186 SER A O 1
ATOM 1428 N N . THR A 1 187 ? 31.085 -21.786 -28.758 1.00 76.00 187 THR A N 1
ATOM 1429 C CA . THR A 1 187 ? 32.210 -21.829 -29.708 1.00 76.00 187 THR A CA 1
ATOM 1430 C C . THR A 1 187 ? 32.179 -23.066 -30.609 1.00 76.00 187 THR A C 1
ATOM 1432 O O . THR A 1 187 ? 32.529 -22.959 -31.784 1.00 76.00 187 THR A O 1
ATOM 1435 N N . MET A 1 188 ? 31.691 -24.208 -30.115 1.00 76.50 188 MET A N 1
ATOM 1436 C CA . MET A 1 188 ? 31.494 -25.428 -30.906 1.00 76.50 188 MET A CA 1
ATOM 1437 C C . MET A 1 188 ? 30.353 -25.293 -31.918 1.00 76.50 188 MET A C 1
ATOM 1439 O O . MET A 1 188 ? 30.523 -25.645 -33.084 1.00 76.50 188 MET A O 1
ATOM 1443 N N . LEU A 1 189 ? 29.215 -24.708 -31.529 1.00 60.09 189 LEU A N 1
ATOM 1444 C CA . LEU A 1 189 ? 28.076 -24.505 -32.435 1.00 60.09 189 LEU A CA 1
ATOM 1445 C C . LEU A 1 189 ? 28.367 -23.502 -33.564 1.00 60.09 189 LEU A C 1
ATOM 1447 O O . LEU A 1 189 ? 27.661 -23.494 -34.571 1.00 60.09 189 LEU A O 1
ATOM 1451 N N . LYS A 1 190 ? 29.425 -22.690 -33.436 1.00 58.25 190 LYS A N 1
ATOM 1452 C CA . LYS A 1 190 ? 29.857 -21.733 -34.464 1.00 58.25 190 LYS A CA 1
ATOM 1453 C C . LYS A 1 190 ? 30.846 -22.312 -35.486 1.00 58.25 190 LYS A C 1
ATOM 1455 O O . LYS A 1 190 ? 31.178 -21.627 -36.448 1.00 58.25 190 LYS A O 1
ATOM 1460 N N . ARG A 1 191 ? 31.275 -23.573 -35.329 1.00 47.38 191 ARG A N 1
ATOM 1461 C CA . ARG A 1 191 ? 32.062 -24.323 -36.325 1.00 47.38 191 ARG A CA 1
ATOM 1462 C C . ARG A 1 191 ? 31.203 -25.314 -37.124 1.00 47.38 191 ARG A C 1
ATOM 1464 O O . ARG A 1 191 ? 31.608 -26.455 -37.319 1.00 47.38 191 ARG A O 1
ATOM 1471 N N . ARG A 1 192 ? 30.026 -24.909 -37.620 1.00 44.56 192 ARG A N 1
ATOM 1472 C CA . ARG A 1 192 ? 29.455 -25.612 -38.782 1.00 44.56 192 ARG A CA 1
ATOM 1473 C C . ARG A 1 192 ? 30.182 -25.110 -40.035 1.00 44.56 192 ARG A C 1
ATOM 1475 O O . ARG A 1 192 ? 30.129 -23.907 -40.286 1.00 44.56 192 ARG A O 1
ATOM 1482 N N . PRO A 1 193 ? 30.889 -25.967 -40.792 1.00 44.84 193 PRO A N 1
ATOM 1483 C CA . PRO A 1 193 ? 31.432 -25.559 -42.079 1.00 44.84 193 PRO A CA 1
ATOM 1484 C C . PRO A 1 193 ? 30.274 -25.192 -43.012 1.00 44.84 193 PRO A C 1
ATOM 1486 O O . PRO A 1 193 ? 29.297 -25.935 -43.115 1.00 44.84 193 PRO A O 1
ATOM 1489 N N . ASN A 1 194 ? 30.387 -24.034 -43.664 1.00 53.88 194 ASN A N 1
ATOM 1490 C CA . ASN A 1 194 ? 29.518 -23.634 -44.766 1.00 53.88 194 ASN A CA 1
ATOM 1491 C C . ASN A 1 194 ? 29.707 -24.632 -45.916 1.00 53.88 194 ASN A C 1
ATOM 1493 O O . ASN A 1 194 ? 30.598 -24.458 -46.743 1.00 53.88 194 ASN A O 1
ATOM 1497 N N . SER A 1 195 ? 28.880 -25.672 -45.974 1.00 51.88 195 SER A N 1
ATOM 1498 C CA . SER A 1 195 ? 28.633 -26.402 -47.215 1.00 51.88 195 SER A CA 1
ATOM 1499 C C . SER A 1 195 ? 27.651 -25.579 -48.039 1.00 51.88 195 SER A C 1
ATOM 1501 O O . SER A 1 195 ? 26.436 -25.745 -47.988 1.00 51.88 195 SER A O 1
ATOM 1503 N N . ALA A 1 196 ? 28.212 -24.624 -48.774 1.00 49.97 196 ALA A N 1
ATOM 1504 C CA . ALA A 1 196 ? 27.628 -24.233 -50.037 1.00 49.97 196 ALA A CA 1
ATOM 1505 C C . ALA A 1 196 ? 27.864 -25.404 -50.998 1.00 49.97 196 ALA A C 1
ATOM 1507 O O . ALA A 1 196 ? 28.922 -25.489 -51.602 1.00 49.97 196 ALA A O 1
ATOM 1508 N N . ASP A 1 197 ? 26.907 -26.324 -51.068 1.00 40.81 197 ASP A N 1
ATOM 1509 C CA . ASP A 1 197 ? 26.662 -27.077 -52.290 1.00 40.81 197 ASP A CA 1
ATOM 1510 C C . ASP A 1 197 ? 25.160 -27.303 -52.432 1.00 40.81 197 ASP A C 1
ATOM 1512 O O . ASP A 1 197 ? 24.456 -27.817 -51.561 1.00 40.81 197 ASP A O 1
ATOM 1516 N N . SER A 1 198 ? 24.664 -26.779 -53.538 1.00 50.16 198 SER A N 1
ATOM 1517 C CA . SER A 1 198 ? 23.303 -26.863 -54.018 1.00 50.16 198 SER A CA 1
ATOM 1518 C C . SER A 1 198 ? 22.971 -28.294 -54.426 1.00 50.16 198 SER A C 1
ATOM 1520 O O . SER A 1 198 ? 23.523 -28.790 -55.405 1.00 50.16 198 SER A O 1
ATOM 1522 N N . GLY A 1 199 ? 22.005 -28.905 -53.742 1.00 48.12 199 GLY A N 1
ATOM 1523 C CA . GLY A 1 199 ? 21.308 -30.086 -54.247 1.00 48.12 199 GLY A CA 1
ATOM 1524 C C . GLY A 1 199 ? 20.991 -31.115 -53.175 1.00 48.12 199 GLY A C 1
ATOM 1525 O O . GLY A 1 199 ? 21.695 -32.102 -53.091 1.00 48.12 199 GLY A O 1
ATOM 1526 N N . GLU A 1 200 ? 19.937 -30.885 -52.385 1.00 42.47 200 GLU A N 1
ATOM 1527 C CA . GLU A 1 200 ? 19.059 -31.936 -51.828 1.00 42.47 200 GLU A CA 1
ATOM 1528 C C . GLU A 1 200 ? 17.988 -31.303 -50.925 1.00 42.47 200 GLU A C 1
ATOM 1530 O O . GLU A 1 200 ? 17.996 -31.369 -49.696 1.00 42.47 200 GLU A O 1
ATOM 1535 N N . ILE A 1 201 ? 17.008 -30.660 -51.560 1.00 50.72 201 ILE A N 1
ATOM 1536 C CA . ILE A 1 201 ? 15.713 -30.409 -50.925 1.00 50.72 201 ILE A CA 1
ATOM 1537 C C . ILE A 1 201 ? 14.935 -31.730 -51.002 1.00 50.72 201 ILE A C 1
ATOM 1539 O O . ILE A 1 201 ? 14.200 -31.942 -51.958 1.00 50.72 201 ILE A O 1
ATOM 1543 N N . SER A 1 202 ? 15.119 -32.644 -50.041 1.00 50.91 202 SER A N 1
ATOM 1544 C CA . SER A 1 202 ? 14.226 -33.808 -49.871 1.00 50.91 202 SER A CA 1
ATOM 1545 C C . SER A 1 202 ? 14.404 -34.536 -48.527 1.00 50.91 202 SER A C 1
ATOM 1547 O O . SER A 1 202 ? 14.730 -35.718 -48.492 1.00 50.91 202 SER A O 1
ATOM 1549 N N . TRP A 1 203 ? 14.134 -33.870 -47.400 1.00 40.44 203 TRP A N 1
ATOM 1550 C CA . TRP A 1 203 ? 13.986 -34.572 -46.106 1.00 40.44 203 TRP A CA 1
ATOM 1551 C C . TRP A 1 203 ? 12.680 -34.279 -45.353 1.00 40.44 203 TRP A C 1
ATOM 1553 O O . TRP A 1 203 ? 12.421 -34.889 -44.323 1.00 40.44 203 TRP A O 1
ATOM 1563 N N . TRP A 1 204 ? 11.793 -33.440 -45.903 1.00 43.62 204 TRP A N 1
ATOM 1564 C CA . TRP A 1 204 ? 10.442 -33.217 -45.353 1.00 43.62 204 TRP A CA 1
ATOM 1565 C C . TRP A 1 204 ? 9.322 -33.998 -46.068 1.00 43.62 204 TRP A C 1
ATOM 1567 O O . TRP A 1 204 ? 8.172 -33.930 -45.651 1.00 43.62 204 TRP A O 1
ATOM 1577 N N . LEU A 1 205 ? 9.640 -34.776 -47.113 1.00 45.78 205 LEU A N 1
ATOM 1578 C CA . LEU A 1 205 ? 8.660 -35.534 -47.913 1.00 45.78 205 LEU A CA 1
ATOM 1579 C C . LEU A 1 205 ? 8.863 -37.065 -47.878 1.00 45.78 205 LEU A C 1
ATOM 1581 O O . LEU A 1 205 ? 8.241 -37.782 -48.656 1.00 45.78 205 LEU A O 1
ATOM 1585 N N . VAL A 1 206 ? 9.693 -37.580 -46.957 1.00 50.44 206 VAL A N 1
ATOM 1586 C CA . VAL A 1 206 ? 9.969 -39.029 -46.796 1.00 50.44 206 VAL A CA 1
ATOM 1587 C C . VAL A 1 206 ? 9.570 -39.578 -45.414 1.00 50.44 206 VAL A C 1
ATOM 1589 O O . VAL A 1 206 ? 9.605 -40.781 -45.208 1.00 50.44 206 VAL A O 1
ATOM 1592 N N . SER A 1 207 ? 9.072 -38.764 -44.473 1.00 46.94 207 SER A N 1
ATOM 1593 C CA . SER A 1 207 ? 8.614 -39.286 -43.166 1.00 46.94 207 SER A CA 1
ATOM 1594 C C . SER A 1 207 ? 7.120 -39.643 -43.099 1.00 46.94 207 SER A C 1
ATOM 1596 O O . SER A 1 207 ? 6.616 -39.893 -42.008 1.00 46.94 207 SER A O 1
ATOM 1598 N N . ASN A 1 208 ? 6.387 -39.628 -44.221 1.00 49.28 208 ASN A N 1
ATOM 1599 C CA . ASN A 1 208 ? 4.926 -39.814 -44.223 1.00 49.28 208 ASN A CA 1
ATOM 1600 C C . ASN A 1 208 ? 4.440 -40.950 -45.145 1.00 49.28 208 ASN A C 1
ATOM 1602 O O . ASN A 1 208 ? 3.319 -40.905 -45.648 1.00 49.28 208 ASN A O 1
ATOM 1606 N N . ARG A 1 209 ? 5.288 -41.960 -45.399 1.00 41.94 209 ARG A N 1
ATOM 1607 C CA . ARG A 1 209 ? 4.959 -43.116 -46.258 1.00 41.94 209 ARG A CA 1
ATOM 1608 C C . ARG A 1 209 ? 5.167 -44.488 -45.599 1.00 41.94 209 ARG A C 1
ATOM 1610 O O . ARG A 1 209 ? 5.105 -45.497 -46.289 1.00 41.94 209 ARG A O 1
ATOM 1617 N N . GLU A 1 210 ? 5.341 -44.551 -44.283 1.00 48.69 210 GLU A N 1
ATOM 1618 C CA . GLU A 1 210 ? 5.329 -45.826 -43.559 1.00 48.69 210 GLU A CA 1
ATOM 1619 C C . GLU A 1 210 ? 4.184 -45.815 -42.549 1.00 48.69 210 GLU A C 1
ATOM 1621 O O . GLU A 1 210 ? 4.166 -45.063 -41.574 1.00 48.69 210 GLU A O 1
ATOM 1626 N N . GLY A 1 211 ? 3.149 -46.583 -42.893 1.00 41.59 211 GLY A N 1
ATOM 1627 C CA . GLY A 1 211 ? 1.916 -46.702 -42.140 1.00 41.59 211 GLY A CA 1
ATOM 1628 C C . GLY A 1 211 ? 2.170 -47.251 -40.744 1.00 41.59 211 GLY A C 1
ATOM 1629 O O . GLY A 1 211 ? 2.858 -48.251 -40.559 1.00 41.59 211 GLY A O 1
ATOM 1630 N N . TRP A 1 212 ? 1.557 -46.606 -39.759 1.00 36.91 212 TRP A N 1
ATOM 1631 C CA . TRP A 1 212 ? 1.465 -47.129 -38.407 1.00 36.91 212 TRP A CA 1
ATOM 1632 C C . TRP A 1 212 ? 0.541 -48.3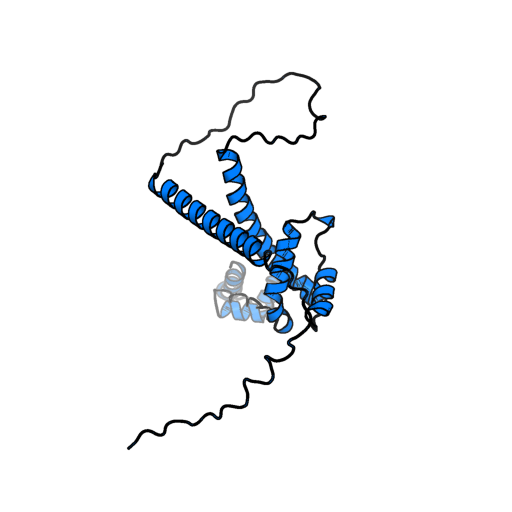54 -38.411 1.00 36.91 212 TRP A C 1
ATOM 1634 O O . TRP A 1 212 ? -0.677 -48.229 -38.293 1.00 36.91 212 TRP A O 1
ATOM 1644 N N . SER A 1 213 ? 1.111 -49.549 -38.560 1.00 45.12 213 SER A N 1
ATOM 1645 C CA . SER A 1 213 ? 0.461 -50.795 -38.156 1.00 45.12 213 SER A CA 1
ATOM 1646 C C . SER A 1 213 ? 0.656 -50.980 -36.651 1.00 45.12 213 SER A C 1
ATOM 1648 O O . SER A 1 213 ? 1.764 -51.259 -36.194 1.00 45.12 213 SER A O 1
ATOM 1650 N N . TRP A 1 214 ? -0.413 -50.820 -35.874 1.00 49.59 214 TRP A N 1
ATOM 1651 C CA . TRP A 1 214 ? -0.429 -51.212 -34.465 1.00 49.59 214 TRP A CA 1
ATOM 1652 C C . TRP A 1 214 ? -0.354 -52.744 -34.363 1.00 49.59 214 TRP A C 1
ATOM 1654 O O . TRP A 1 214 ? -1.171 -53.413 -35.000 1.00 49.59 214 TRP A O 1
ATOM 1664 N N . PRO A 1 215 ? 0.559 -53.337 -33.573 1.00 45.19 215 PRO A N 1
ATOM 1665 C CA . PRO A 1 215 ? 0.447 -54.747 -33.242 1.00 45.19 215 PRO A CA 1
ATOM 1666 C C . PRO A 1 215 ? -0.707 -54.923 -32.248 1.00 45.19 215 PRO A C 1
ATOM 1668 O O . PRO A 1 215 ? -0.657 -54.438 -31.119 1.00 45.19 215 PRO A O 1
ATOM 1671 N N . ALA A 1 216 ? -1.759 -55.617 -32.681 1.00 51.03 216 ALA A N 1
ATOM 1672 C CA . ALA A 1 216 ? -2.731 -56.205 -31.772 1.00 51.03 216 ALA A CA 1
ATOM 1673 C C . ALA A 1 216 ? -2.040 -57.318 -30.971 1.00 51.03 216 ALA A C 1
ATOM 1675 O O . ALA A 1 216 ? -1.365 -58.169 -31.553 1.00 51.03 216 ALA A O 1
ATOM 1676 N N . LEU A 1 217 ? -2.219 -57.326 -29.651 1.00 49.62 217 LEU A N 1
ATOM 1677 C CA . LEU A 1 217 ? -1.844 -58.447 -28.789 1.00 49.62 217 LEU A CA 1
ATOM 1678 C C . LEU A 1 217 ? -3.027 -58.826 -27.882 1.00 49.62 217 LEU A C 1
ATOM 1680 O O . LEU A 1 217 ? -3.905 -57.993 -27.648 1.00 49.62 217 LEU A O 1
ATOM 1684 N N . PRO A 1 218 ? -3.093 -60.108 -27.488 1.00 52.06 218 PRO A N 1
ATOM 1685 C CA . PRO A 1 218 ? -4.318 -60.893 -27.450 1.00 52.06 218 PRO A CA 1
ATOM 1686 C C . PRO A 1 218 ? -4.982 -60.903 -26.070 1.00 52.06 218 PRO A C 1
ATOM 1688 O O . PRO A 1 218 ? -4.385 -60.480 -25.080 1.00 52.06 218 PRO A O 1
ATOM 1691 N N . LEU A 1 219 ? -6.226 -61.393 -26.063 1.00 57.44 219 LEU A N 1
ATOM 1692 C CA . LEU A 1 219 ? -7.033 -61.706 -24.879 1.00 57.44 219 LEU A CA 1
ATOM 1693 C C . LEU A 1 219 ? -6.340 -62.709 -23.948 1.00 57.44 219 LEU A C 1
ATOM 1695 O O . LEU A 1 219 ? -5.727 -63.664 -24.479 1.00 57.44 219 LEU A O 1
#

Foldseek 3Di:
DVLLVVLCCCCPVVVDDLVRSCVVSVHDSVVSVVSVVDVDDPDDPDPPPDDPLCVVCLVVLLVLQLVQVVPPPVPRDDLVRSVVCCCVVPVRPDDSVSSVVSCVVSVVVSCVVVVVVVVVVVVVVVPPPDDPPDDPPDDDPDDDDDDDDDDDDDDDDDDPPVVVVVVVVVVVVVVVVVVVVVVVVVVVVVPPPPPPDDDDPPDVPPPPPDDDDDDDDDD

Organism: NCBI:txid1121877

Solvent-accessible surface area (backbone atoms only — not comparable to full-atom values): 14307 Å² total; per-residue (Å²): 115,67,68,33,52,52,55,38,43,42,39,73,74,69,64,44,51,66,70,58,50,19,64,73,72,72,41,58,60,68,54,55,55,45,25,68,74,32,74,66,79,75,80,76,80,75,80,78,79,83,54,81,87,52,57,86,50,44,65,60,54,49,52,53,55,59,54,32,68,79,42,60,83,91,73,36,79,47,52,64,56,52,41,52,47,37,36,74,78,64,68,50,95,70,55,55,66,61,45,39,60,45,48,62,60,49,51,59,53,54,53,52,58,51,50,52,51,49,56,65,55,54,60,57,58,74,73,63,80,68,77,86,83,76,78,80,93,80,85,82,89,78,83,85,89,80,86,90,82,87,86,79,87,79,85,86,77,89,80,90,56,71,68,58,59,54,52,54,51,52,54,51,51,52,52,52,49,52,51,51,49,53,52,49,51,57,57,55,70,69,66,66,80,85,77,87,70,93,84,79,96,74,76,88,80,70,84,84,80,77,79,87,76,78,84,86,79,83,136

Sequence (219 aa):
MELYQSIRHAVSKEGCSIRATAKEFKVHRREVRRALASAIPPERKSTIKMRPKLGPYESTIRAWLTEDLKVPKKQRHTATRIWQRLVDECGADVSVSSVRVMLVVLGATACFVLGAARLLLTDSISLLGLPASCGNPLAYLMGSDNAHALGLLVCRGPLRNAAIEGIALIVLAVILFIFAFVIFMSTMLKRRPNSADSGEISWWLVSNREGWSWPALPL